Protein AF-A0A9P7DQD1-F1 (afdb_monomer_lite)

Secondary structure (DSSP, 8-state):
---TTHHHHHHHHHHHHHHHTS-SSPPPTT------HHHHHHHHIIIIIHHHHHHHHHHHHHHHHHHHHHHH-GGGHHHHHHHHHHH-S--------HHHHHHHHHHHHHHHHHHHHHHHHGGG--SS----TT-----SGGGGT-S-HHHHHHHHHHHHHHHHHHSTTSHHHHTSGGGSHHHHHHHHHHHHHHHHHHHHHHHHHHHHHHHHHHHHHHHHHHT--S-SSTTT-HHHHHHHHHHHHHHHHHHTSTT-TTTHHHHHHHHHHHHHHHHHH--

Structure (mmCIF, N/CA/C/O backbone):
data_AF-A0A9P7DQD1-F1
#
_entry.id   AF-A0A9P7DQD1-F1
#
loop_
_atom_site.group_PDB
_atom_site.id
_atom_site.type_symbol
_atom_site.label_atom_id
_atom_site.label_alt_id
_atom_site.label_comp_id
_atom_site.label_asym_id
_atom_site.label_entity_id
_atom_site.label_seq_id
_atom_site.pdbx_PDB_ins_code
_atom_site.Cartn_x
_atom_site.Cartn_y
_atom_site.Cartn_z
_atom_site.occupancy
_atom_site.B_iso_or_equiv
_atom_site.auth_seq_id
_atom_site.auth_comp_id
_atom_site.auth_asym_id
_atom_site.auth_atom_id
_atom_site.pdbx_PDB_model_num
ATOM 1 N N . MET A 1 1 ? 9.312 -12.015 -24.563 1.00 50.44 1 MET A N 1
ATOM 2 C CA . MET A 1 1 ? 7.940 -11.494 -24.730 1.00 50.44 1 MET A CA 1
ATOM 3 C C . MET A 1 1 ? 7.443 -10.924 -23.409 1.00 50.44 1 MET A C 1
ATOM 5 O O . MET A 1 1 ? 7.007 -11.675 -22.536 1.00 50.44 1 MET A O 1
ATOM 9 N N . ALA A 1 2 ? 7.496 -9.600 -23.257 1.00 60.44 2 ALA A N 1
ATOM 10 C CA . ALA A 1 2 ? 6.854 -8.903 -22.150 1.00 60.44 2 ALA A CA 1
ATOM 11 C C . ALA A 1 2 ? 5.350 -9.228 -22.135 1.00 60.44 2 ALA A C 1
ATOM 13 O O . ALA A 1 2 ? 4.643 -9.057 -23.127 1.00 60.44 2 ALA A O 1
ATOM 14 N N . SER A 1 3 ? 4.854 -9.756 -21.016 1.00 74.19 3 SER A N 1
ATOM 15 C CA . SER A 1 3 ? 3.452 -10.162 -20.907 1.00 74.19 3 SER A CA 1
ATOM 16 C C . SER A 1 3 ? 2.571 -8.937 -20.652 1.00 74.19 3 SER A C 1
ATOM 18 O O . SER A 1 3 ? 2.500 -8.468 -19.517 1.00 74.19 3 SER A O 1
ATOM 20 N N . LEU A 1 4 ? 1.847 -8.459 -21.674 1.00 81.75 4 LEU A N 1
ATOM 21 C CA . LEU A 1 4 ? 0.828 -7.394 -21.550 1.00 81.75 4 LEU A CA 1
ATOM 22 C C . LEU A 1 4 ? -0.180 -7.656 -20.421 1.00 81.75 4 LEU A C 1
ATOM 24 O O . LEU A 1 4 ? -0.709 -6.724 -19.822 1.00 81.75 4 LEU A O 1
ATOM 28 N N . LEU A 1 5 ? -0.381 -8.930 -20.079 1.00 84.69 5 LEU A N 1
ATOM 29 C CA . LEU A 1 5 ? -1.187 -9.377 -18.947 1.00 84.69 5 LEU A CA 1
ATOM 30 C C . LEU A 1 5 ? -0.786 -8.741 -17.609 1.00 84.69 5 LEU A C 1
ATOM 32 O O . LEU A 1 5 ? -1.633 -8.661 -16.731 1.00 84.69 5 LEU A O 1
ATOM 36 N N . LYS A 1 6 ? 0.449 -8.252 -17.434 1.00 84.88 6 LYS A N 1
ATOM 37 C CA . LYS A 1 6 ? 0.884 -7.563 -16.205 1.00 84.88 6 LYS A CA 1
ATOM 38 C C . LYS A 1 6 ? 0.237 -6.197 -15.993 1.00 84.88 6 LYS A C 1
ATOM 40 O O . LYS A 1 6 ? 0.046 -5.799 -14.847 1.00 84.88 6 LYS A O 1
ATOM 45 N N . VAL A 1 7 ? -0.103 -5.488 -17.070 1.00 87.94 7 VAL A N 1
ATOM 46 C CA . VAL A 1 7 ? -0.650 -4.124 -17.010 1.00 87.94 7 VAL A CA 1
ATOM 47 C C . VAL A 1 7 ? -1.904 -4.039 -16.128 1.00 87.94 7 VAL A C 1
ATOM 49 O O . VAL A 1 7 ? -1.904 -3.219 -15.209 1.00 87.94 7 VAL A O 1
ATOM 52 N N . PRO A 1 8 ? -2.947 -4.878 -16.309 1.00 91.06 8 PRO A N 1
ATOM 53 C CA . PRO A 1 8 ? -4.120 -4.827 -15.437 1.00 91.06 8 PRO A CA 1
ATOM 54 C C . PRO A 1 8 ? -3.800 -5.166 -13.974 1.00 91.06 8 PRO A C 1
ATOM 56 O O . PRO A 1 8 ? -4.381 -4.554 -13.079 1.00 91.06 8 PRO A O 1
ATOM 59 N N . PHE A 1 9 ? -2.853 -6.074 -13.705 1.00 90.31 9 PHE A N 1
ATOM 60 C CA . PHE A 1 9 ? -2.425 -6.396 -12.338 1.00 90.31 9 PHE A CA 1
ATOM 61 C C . PHE A 1 9 ? -1.781 -5.184 -11.650 1.00 90.31 9 PHE A C 1
ATOM 63 O O . PHE A 1 9 ? -2.215 -4.810 -10.560 1.00 90.31 9 PHE A O 1
ATOM 70 N N . ILE A 1 10 ? -0.824 -4.524 -12.308 1.00 89.12 10 ILE A N 1
ATOM 71 C CA . ILE A 1 10 ? -0.140 -3.328 -11.783 1.00 89.12 10 ILE A CA 1
ATOM 72 C C . ILE A 1 10 ? -1.130 -2.172 -11.596 1.00 89.12 10 ILE A C 1
ATOM 74 O O . ILE A 1 10 ? -1.125 -1.492 -10.570 1.00 89.12 10 ILE A O 1
ATOM 78 N N . LEU A 1 11 ? -2.023 -1.962 -12.566 1.00 92.31 11 LEU A N 1
ATOM 79 C CA . LEU A 1 11 ? -3.022 -0.903 -12.478 1.00 92.31 11 LEU A CA 1
ATOM 80 C C . LEU A 1 11 ? -3.996 -1.150 -11.317 1.00 92.31 11 LEU A C 1
ATOM 82 O O . LEU A 1 11 ? -4.301 -0.228 -10.561 1.00 92.31 11 LEU A O 1
ATOM 86 N N . SER A 1 12 ? -4.446 -2.396 -11.137 1.00 92.75 12 SER A N 1
ATOM 87 C CA . SER A 1 12 ? -5.336 -2.760 -10.033 1.00 92.75 12 SER A CA 1
ATOM 88 C C . SER A 1 12 ? -4.685 -2.516 -8.669 1.00 92.75 12 SER A C 1
ATOM 90 O O . SER A 1 12 ? -5.325 -1.923 -7.799 1.00 92.75 12 SER A O 1
ATOM 92 N N . SER A 1 13 ? -3.405 -2.869 -8.493 1.00 92.12 13 SER A N 1
ATOM 93 C CA . SER A 1 13 ? -2.692 -2.617 -7.238 1.00 92.12 13 SER A CA 1
ATOM 94 C C . SER A 1 13 ? -2.446 -1.126 -6.998 1.00 92.12 13 SER A C 1
ATOM 96 O O . SER A 1 13 ? -2.566 -0.672 -5.862 1.00 92.12 13 SER A O 1
ATOM 98 N N . ALA A 1 14 ? -2.182 -0.335 -8.044 1.00 91.50 14 ALA A N 1
ATOM 99 C CA . ALA A 1 14 ? -2.044 1.122 -7.938 1.00 91.50 14 ALA A CA 1
ATOM 100 C C . ALA A 1 14 ? -3.351 1.818 -7.525 1.00 91.50 14 ALA A C 1
ATOM 102 O O . ALA A 1 14 ? -3.339 2.741 -6.703 1.00 91.50 14 ALA A O 1
ATOM 103 N N . ILE A 1 15 ? -4.489 1.355 -8.049 1.00 92.06 15 ILE A N 1
ATOM 104 C CA . ILE A 1 15 ? -5.812 1.882 -7.693 1.00 92.06 15 ILE A CA 1
ATOM 105 C C . ILE A 1 15 ? -6.159 1.532 -6.244 1.00 92.06 15 ILE A C 1
ATOM 107 O O . ILE A 1 15 ? -6.485 2.432 -5.463 1.00 92.06 15 ILE A O 1
ATOM 111 N N . THR A 1 16 ? -6.055 0.259 -5.845 1.00 89.88 16 THR A N 1
ATOM 112 C CA . THR A 1 16 ? -6.386 -0.147 -4.467 1.00 89.88 16 THR A CA 1
ATOM 113 C C . THR A 1 16 ? -5.484 0.536 -3.446 1.00 89.88 16 THR A C 1
ATOM 115 O O . THR A 1 16 ? -5.956 0.942 -2.381 1.00 89.88 16 THR A O 1
ATOM 118 N N . GLN A 1 17 ? -4.213 0.737 -3.788 1.00 87.88 17 GLN A N 1
ATOM 119 C CA . GLN A 1 17 ? -3.263 1.507 -2.998 1.00 87.88 17 GLN A CA 1
ATOM 120 C C . GLN A 1 17 ? -3.706 2.956 -2.809 1.00 87.88 17 GLN A C 1
ATOM 122 O O . GLN A 1 17 ? -3.762 3.463 -1.685 1.00 87.88 17 GLN A O 1
ATOM 127 N N . HIS A 1 18 ? -4.053 3.626 -3.910 1.00 90.31 18 HIS A N 1
ATOM 128 C CA . HIS A 1 18 ? -4.514 5.007 -3.867 1.00 90.31 18 HIS A CA 1
ATOM 129 C C . HIS A 1 18 ? -5.733 5.144 -2.952 1.00 90.31 18 HIS A C 1
ATOM 131 O O . HIS A 1 18 ? -5.777 6.051 -2.120 1.00 90.31 18 HIS A O 1
ATOM 137 N N . MET A 1 19 ? -6.701 4.235 -3.078 1.00 87.56 19 MET A N 1
ATOM 138 C CA . MET A 1 19 ? -7.914 4.234 -2.260 1.00 87.56 19 MET A CA 1
ATOM 139 C C . MET A 1 19 ? -7.606 3.991 -0.776 1.00 87.56 19 MET A C 1
ATOM 141 O O . MET A 1 19 ? -8.160 4.666 0.084 1.00 87.56 19 MET A O 1
ATOM 145 N N . SER A 1 20 ? -6.690 3.073 -0.473 1.00 85.12 20 SER A N 1
ATOM 146 C CA . SER A 1 20 ? -6.374 2.634 0.895 1.00 85.12 20 SER A CA 1
ATOM 147 C C . SER A 1 20 ? -5.589 3.652 1.723 1.00 85.12 20 SER A C 1
ATOM 149 O O . SER A 1 20 ? -5.712 3.681 2.953 1.00 85.12 20 SER A O 1
ATOM 151 N N . PHE A 1 21 ? -4.790 4.488 1.058 1.00 82.50 21 PHE A N 1
ATOM 152 C CA . PHE A 1 21 ? -4.008 5.556 1.687 1.00 82.50 21 PHE A CA 1
ATOM 153 C C . PHE A 1 21 ? -4.650 6.940 1.592 1.00 82.50 21 PHE A C 1
ATOM 155 O O . PHE A 1 21 ? -4.066 7.923 2.046 1.00 82.50 21 PHE A O 1
ATOM 162 N N . THR A 1 22 ? -5.857 7.036 1.036 1.00 83.88 22 THR A N 1
ATOM 163 C CA . THR A 1 22 ? -6.623 8.284 1.045 1.00 83.88 22 THR A CA 1
ATOM 164 C C . THR A 1 22 ? -7.604 8.256 2.217 1.00 83.88 22 THR A C 1
ATOM 166 O O . THR A 1 22 ? -8.443 7.356 2.268 1.00 83.88 22 THR A O 1
ATOM 169 N N . PRO A 1 23 ? -7.513 9.195 3.179 1.00 72.38 23 PRO A N 1
ATOM 170 C CA . PRO A 1 23 ? -8.454 9.243 4.292 1.00 72.38 23 PRO A CA 1
ATOM 171 C C . PRO A 1 23 ? -9.879 9.485 3.771 1.00 72.38 23 PRO A C 1
ATOM 173 O O . PRO A 1 23 ? -10.076 10.422 2.998 1.00 72.38 23 PRO A O 1
ATOM 176 N N . PRO A 1 24 ? -10.882 8.691 4.190 1.00 72.12 24 PRO A N 1
ATOM 177 C CA . PRO A 1 24 ? -12.261 8.876 3.739 1.00 72.12 24 PRO A CA 1
ATOM 178 C C . PRO A 1 24 ? -12.935 10.101 4.369 1.00 72.12 24 PRO A C 1
ATOM 180 O O . PRO A 1 24 ? -13.873 10.638 3.791 1.00 72.12 24 PRO A O 1
ATOM 183 N N . ASN A 1 25 ? -12.468 10.550 5.538 1.00 72.19 25 ASN A N 1
ATOM 184 C CA . ASN A 1 25 ? -13.021 11.697 6.252 1.00 72.19 25 ASN A CA 1
ATOM 185 C C . ASN A 1 25 ? -11.896 12.598 6.767 1.00 72.19 25 ASN A C 1
ATOM 187 O O . ASN A 1 25 ? -10.853 12.110 7.210 1.00 72.19 25 ASN A O 1
ATOM 191 N N . VAL A 1 26 ? -12.140 13.908 6.773 1.00 66.06 26 VAL A N 1
ATOM 192 C CA . VAL A 1 26 ? -11.284 14.873 7.471 1.00 66.06 26 VAL A CA 1
ATOM 193 C C . VAL A 1 26 ? -11.425 14.703 8.996 1.00 66.06 26 VAL A C 1
ATOM 195 O O . VAL A 1 26 ? -12.521 14.383 9.474 1.00 66.06 26 VAL A O 1
ATOM 198 N N . PRO A 1 27 ? -10.348 14.881 9.782 1.00 61.38 27 PRO A N 1
ATOM 199 C CA . PRO A 1 27 ? -10.449 14.864 11.238 1.00 61.38 27 PRO A CA 1
ATOM 200 C C . PRO A 1 27 ? -11.358 16.010 11.710 1.00 61.38 27 PRO A C 1
ATOM 202 O O . PRO A 1 27 ? -11.213 17.144 11.259 1.00 61.38 27 PRO A O 1
ATOM 205 N N . SER A 1 28 ? -12.318 15.727 12.596 1.00 53.16 28 SER A N 1
ATOM 206 C CA . SER A 1 28 ? -13.181 16.761 13.182 1.00 53.16 28 SER A CA 1
ATOM 207 C C . SER A 1 28 ? -12.472 17.429 14.357 1.00 53.16 28 SER A C 1
ATOM 209 O O . SER A 1 28 ? -11.971 16.725 15.230 1.00 53.16 28 SER A O 1
ATOM 211 N N . SER A 1 29 ? -12.499 18.759 14.439 1.00 49.00 29 SER A N 1
ATOM 212 C CA . SER A 1 29 ? -11.774 19.538 15.458 1.00 49.00 29 SER A CA 1
ATOM 213 C C . SER A 1 29 ? -12.342 19.459 16.887 1.00 49.00 29 SER A C 1
ATOM 215 O O . SER A 1 29 ? -11.910 20.222 17.742 1.00 49.00 29 SER A O 1
ATOM 217 N N . ALA A 1 30 ? -13.356 18.628 17.149 1.00 45.28 30 ALA A N 1
ATOM 218 C CA . ALA A 1 30 ? -14.244 18.826 18.297 1.00 45.28 30 ALA A CA 1
ATOM 219 C C . ALA A 1 30 ? -13.848 18.111 19.604 1.00 45.28 30 ALA A C 1
ATOM 221 O O . ALA A 1 30 ? -14.425 18.436 20.631 1.00 45.28 30 ALA A O 1
ATOM 222 N N . GLU A 1 31 ? -12.894 17.177 19.611 1.00 49.12 31 GLU A N 1
ATOM 223 C CA . GLU A 1 31 ? -12.391 16.539 20.848 1.00 49.12 31 GLU A CA 1
ATOM 224 C C . GLU A 1 31 ? -11.182 15.657 20.488 1.00 49.12 31 GLU A C 1
ATOM 226 O O . GLU A 1 31 ? -11.269 14.437 20.367 1.00 49.12 31 GLU A O 1
ATOM 231 N N . THR A 1 32 ? -10.037 16.277 20.197 1.00 52.56 32 THR A N 1
ATOM 232 C CA . THR A 1 32 ? -8.769 15.541 20.102 1.00 52.56 32 THR A CA 1
ATOM 233 C C . THR A 1 32 ? -8.259 15.293 21.513 1.00 52.56 32 THR A C 1
ATOM 235 O O . THR A 1 32 ? -7.914 16.243 22.216 1.00 52.56 32 THR A O 1
ATOM 238 N N . ILE A 1 33 ? -8.206 14.022 21.917 1.00 56.81 33 ILE A N 1
ATOM 239 C CA . ILE A 1 33 ? -7.448 13.573 23.092 1.00 56.81 33 ILE A CA 1
ATOM 240 C C . ILE A 1 33 ? -6.026 14.163 22.972 1.00 56.81 33 ILE A C 1
ATOM 242 O O . ILE A 1 33 ? -5.508 14.216 21.849 1.00 56.81 33 ILE A O 1
ATOM 246 N N . PRO A 1 34 ? -5.398 14.658 24.060 1.00 55.38 34 PRO A N 1
ATOM 247 C CA . PRO A 1 34 ? -4.038 15.186 24.003 1.00 55.38 34 PRO A CA 1
ATOM 248 C C . PRO A 1 34 ? -3.118 14.190 23.296 1.00 55.38 34 PRO A C 1
ATOM 250 O O . PRO A 1 34 ? -2.942 13.063 23.755 1.00 55.38 34 PRO A O 1
ATOM 253 N N . GLN A 1 35 ? -2.576 14.583 22.141 1.00 59.88 35 GLN A N 1
ATOM 254 C CA . GLN A 1 35 ? -1.810 13.663 21.308 1.00 59.88 35 GLN A CA 1
ATOM 255 C C . GLN A 1 35 ? -0.488 13.336 22.000 1.00 59.88 35 GLN A C 1
ATOM 257 O O . GLN A 1 35 ? 0.415 14.179 22.048 1.00 59.88 35 GLN A O 1
ATOM 262 N N . ARG A 1 36 ? -0.368 12.099 22.497 1.00 65.44 36 ARG A N 1
ATOM 263 C CA . ARG A 1 36 ? 0.909 11.521 22.936 1.00 65.44 36 ARG A CA 1
ATOM 264 C C . ARG A 1 36 ? 1.935 11.606 21.802 1.00 65.44 36 ARG A C 1
ATOM 266 O O . ARG A 1 36 ? 1.573 11.624 20.623 1.00 65.44 36 ARG A O 1
ATOM 273 N N . PHE A 1 37 ? 3.224 11.618 22.143 1.00 65.75 37 PHE A N 1
ATOM 274 C CA . PHE A 1 37 ? 4.315 11.707 21.163 1.00 65.75 37 PHE A CA 1
ATOM 275 C C . PHE A 1 37 ? 4.175 10.677 20.024 1.00 65.75 37 PHE A C 1
ATOM 277 O O . PHE A 1 37 ? 4.310 11.024 18.850 1.00 65.75 37 PHE A O 1
ATOM 284 N N . ASN A 1 38 ? 3.795 9.438 20.349 1.00 66.44 38 ASN A N 1
ATOM 285 C CA . ASN A 1 38 ? 3.573 8.368 19.372 1.00 66.44 38 ASN A CA 1
ATOM 286 C C . ASN A 1 38 ? 2.461 8.689 18.365 1.00 66.44 38 ASN A C 1
ATOM 288 O O . ASN A 1 38 ? 2.610 8.396 17.177 1.00 66.44 38 ASN A O 1
ATOM 292 N N . GLU A 1 39 ? 1.376 9.328 18.806 1.00 71.31 39 GLU A N 1
ATOM 293 C CA . GLU A 1 39 ? 0.282 9.754 17.933 1.00 71.31 39 GLU A CA 1
ATOM 294 C C . GLU A 1 39 ? 0.690 10.938 17.049 1.00 71.31 39 GLU A C 1
ATOM 296 O O . GLU A 1 39 ? 0.288 11.010 15.884 1.00 71.31 39 GLU A O 1
ATOM 301 N N . GLN A 1 40 ? 1.561 11.822 17.544 1.00 71.38 40 GLN A N 1
ATOM 302 C CA . GLN A 1 40 ? 2.141 12.891 16.729 1.00 71.38 40 GLN A CA 1
ATOM 303 C C . GLN A 1 40 ? 3.056 12.329 15.637 1.00 71.38 40 GLN A C 1
ATOM 305 O O . GLN A 1 40 ? 2.960 12.744 14.479 1.00 71.38 40 GLN A O 1
ATOM 310 N N . VAL A 1 41 ? 3.919 11.365 15.974 1.00 72.56 41 VAL A N 1
ATOM 311 C CA . VAL A 1 41 ? 4.786 10.674 15.005 1.00 72.56 41 VAL A CA 1
ATOM 312 C C . VAL A 1 41 ? 3.942 9.936 13.964 1.00 72.56 41 VAL A C 1
ATOM 314 O O . VAL A 1 41 ? 4.166 10.114 12.766 1.00 72.56 41 VAL A O 1
ATOM 317 N N . PHE A 1 42 ? 2.928 9.185 14.398 1.00 75.62 42 PHE A N 1
ATOM 318 C CA . PHE A 1 42 ? 2.002 8.471 13.516 1.00 75.62 42 PHE A CA 1
ATOM 319 C C . PHE A 1 42 ? 1.257 9.417 12.572 1.00 75.62 42 PHE A C 1
ATOM 321 O O . PHE A 1 42 ? 1.228 9.211 11.358 1.00 75.62 42 PHE A O 1
ATOM 328 N N . THR A 1 43 ? 0.704 10.502 13.113 1.00 74.44 43 THR A N 1
ATOM 329 C CA . THR A 1 43 ? -0.041 11.495 12.334 1.00 74.44 43 THR A CA 1
ATOM 330 C C . THR A 1 43 ? 0.862 12.182 11.316 1.00 74.44 43 THR A C 1
ATOM 332 O O . THR A 1 43 ? 0.473 12.325 10.157 1.00 74.44 43 THR A O 1
ATOM 335 N N . ARG A 1 44 ? 2.089 12.560 11.698 1.00 77.50 44 ARG A N 1
ATOM 336 C CA . ARG A 1 44 ? 3.081 13.116 10.762 1.00 77.50 44 ARG A CA 1
ATOM 337 C C . ARG A 1 44 ? 3.442 12.108 9.675 1.00 77.50 44 ARG A C 1
ATOM 339 O O . ARG A 1 44 ? 3.480 12.479 8.502 1.00 77.50 44 ARG A O 1
ATOM 346 N N . PHE A 1 45 ? 3.649 10.843 10.037 1.00 77.44 45 PHE A N 1
ATOM 347 C CA . PHE A 1 45 ? 3.923 9.786 9.068 1.00 77.44 45 PHE A CA 1
ATOM 348 C C . PHE A 1 45 ? 2.773 9.622 8.072 1.00 77.44 45 PHE A C 1
A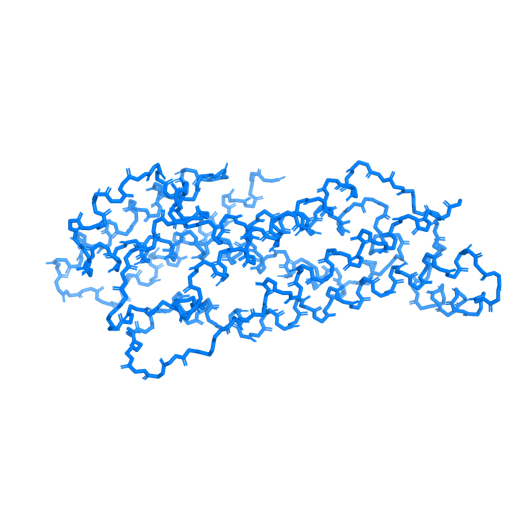TOM 350 O O . PHE A 1 45 ? 3.010 9.520 6.875 1.00 77.44 45 PHE A O 1
ATOM 357 N N . ILE A 1 46 ? 1.522 9.649 8.526 1.00 77.69 46 ILE A N 1
ATOM 358 C CA . ILE A 1 46 ? 0.363 9.580 7.631 1.00 77.69 46 ILE A CA 1
ATOM 359 C C . ILE A 1 46 ? 0.299 10.809 6.727 1.00 77.69 46 ILE A C 1
ATOM 361 O O . ILE A 1 46 ? 0.192 10.665 5.512 1.00 77.69 46 ILE A O 1
ATOM 365 N N . MET A 1 47 ? 0.368 12.013 7.302 1.00 76.31 47 MET A N 1
ATOM 366 C CA . MET A 1 47 ? 0.156 13.250 6.548 1.00 76.31 47 MET A CA 1
ATOM 367 C C . MET A 1 47 ? 1.226 13.484 5.486 1.00 76.31 47 MET A C 1
ATOM 369 O O . MET A 1 47 ? 0.892 13.909 4.384 1.00 76.31 47 MET A O 1
ATOM 373 N N . TYR A 1 48 ? 2.490 13.195 5.791 1.00 80.88 48 TYR A N 1
ATOM 374 C CA . TYR A 1 48 ? 3.589 13.407 4.847 1.00 80.88 48 TYR A CA 1
ATOM 375 C C . TYR A 1 48 ? 3.957 12.132 4.090 1.00 80.88 48 TYR A C 1
ATOM 377 O O . TYR A 1 48 ? 4.172 12.165 2.880 1.00 80.88 48 TYR A O 1
ATOM 385 N N . GLY A 1 49 ? 3.988 10.991 4.774 1.00 79.31 49 GLY A N 1
ATOM 386 C CA . GLY A 1 49 ? 4.402 9.716 4.198 1.00 79.31 49 GLY A CA 1
ATOM 387 C C . GLY A 1 49 ? 3.396 9.155 3.199 1.00 79.31 49 GLY A C 1
ATOM 388 O O . GLY A 1 49 ? 3.809 8.749 2.118 1.00 79.31 49 GLY A O 1
ATOM 389 N N . PHE A 1 50 ? 2.086 9.159 3.483 1.00 84.94 50 PHE A N 1
ATOM 390 C CA . PHE A 1 50 ? 1.108 8.551 2.562 1.00 84.94 50 PHE A CA 1
ATOM 391 C C . PHE A 1 50 ? 1.053 9.240 1.189 1.00 84.94 50 PHE A C 1
ATOM 393 O O . PHE A 1 50 ? 1.070 8.522 0.185 1.00 84.94 50 PHE A O 1
ATOM 400 N N . PRO A 1 51 ? 1.042 10.586 1.076 1.00 85.38 51 PRO A N 1
ATOM 401 C CA . PRO A 1 51 ? 1.137 11.246 -0.224 1.00 85.38 51 PRO A CA 1
ATOM 402 C C . PRO A 1 51 ? 2.422 10.894 -0.977 1.00 85.38 51 PRO A C 1
ATOM 404 O O . PRO A 1 51 ? 2.359 10.601 -2.170 1.00 85.38 51 PRO A O 1
ATOM 407 N N . ILE A 1 52 ? 3.569 10.857 -0.288 1.00 84.38 52 ILE A N 1
ATOM 408 C CA . ILE A 1 52 ? 4.850 10.465 -0.893 1.00 84.38 52 ILE A CA 1
ATOM 409 C C . ILE A 1 52 ? 4.771 9.025 -1.412 1.00 84.38 52 ILE A C 1
ATOM 411 O O . ILE A 1 52 ? 5.090 8.789 -2.577 1.00 84.38 52 ILE A O 1
ATOM 415 N N . MET A 1 53 ? 4.272 8.081 -0.605 1.00 80.94 53 MET A N 1
ATOM 416 C CA . MET A 1 53 ? 4.133 6.677 -1.013 1.00 80.94 53 MET A CA 1
ATOM 417 C C . MET A 1 53 ? 3.235 6.530 -2.231 1.00 80.94 53 MET A C 1
ATOM 419 O O . MET A 1 53 ? 3.580 5.799 -3.154 1.00 80.94 53 MET A O 1
ATOM 423 N N . LYS A 1 54 ? 2.104 7.244 -2.267 1.00 88.06 54 LYS A N 1
ATOM 424 C CA . LYS A 1 54 ? 1.202 7.241 -3.423 1.00 88.06 54 LYS A CA 1
ATOM 425 C C . LYS A 1 54 ? 1.915 7.736 -4.678 1.00 88.06 54 LYS A C 1
ATOM 427 O O . LYS A 1 54 ? 1.831 7.077 -5.711 1.00 88.06 54 LYS A O 1
ATOM 432 N N . THR A 1 55 ? 2.605 8.869 -4.587 1.00 86.19 55 THR A N 1
ATOM 433 C CA . THR A 1 55 ? 3.305 9.475 -5.725 1.00 86.19 55 THR A CA 1
ATOM 434 C C . THR A 1 55 ? 4.405 8.557 -6.246 1.00 86.19 55 THR A C 1
ATOM 436 O O . THR A 1 55 ? 4.425 8.251 -7.436 1.00 86.19 55 THR A O 1
ATOM 439 N N . VAL A 1 56 ? 5.267 8.045 -5.363 1.00 83.75 56 VAL A N 1
ATOM 440 C CA . VAL A 1 56 ? 6.341 7.112 -5.738 1.00 83.75 56 VAL A CA 1
ATOM 441 C C . VAL A 1 56 ? 5.766 5.837 -6.355 1.00 83.75 56 VAL A C 1
ATOM 443 O O . VAL A 1 56 ? 6.227 5.410 -7.411 1.00 83.75 56 VAL A O 1
ATOM 446 N N . TYR A 1 57 ? 4.721 5.259 -5.754 1.00 87.25 57 TYR A N 1
ATOM 447 C CA . TYR A 1 57 ? 4.087 4.042 -6.263 1.00 87.25 57 TYR A CA 1
ATOM 448 C C . TYR A 1 57 ? 3.506 4.242 -7.667 1.00 87.25 57 TYR A C 1
ATOM 450 O O . TYR A 1 57 ? 3.682 3.387 -8.536 1.00 87.25 57 TYR A O 1
ATOM 458 N N . TRP A 1 58 ? 2.847 5.378 -7.916 1.00 89.81 58 TRP A N 1
ATOM 459 C CA . TRP A 1 58 ? 2.330 5.717 -9.243 1.00 89.81 58 TRP A CA 1
ATOM 460 C C . TRP A 1 58 ? 3.446 5.927 -10.264 1.00 89.81 58 TRP A C 1
ATOM 462 O O . TRP A 1 58 ? 3.330 5.41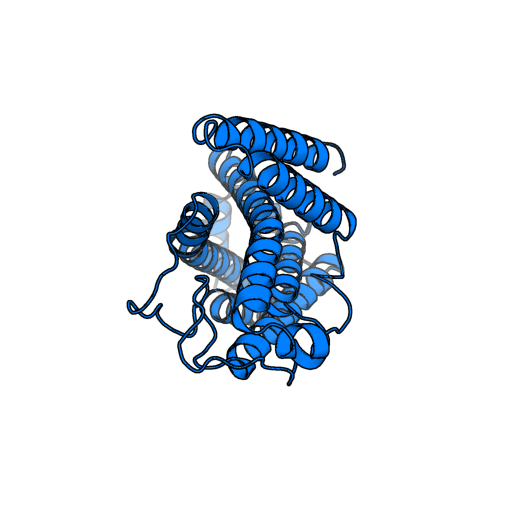3 -11.372 1.00 89.81 58 TRP A O 1
ATOM 472 N N . ILE A 1 59 ? 4.534 6.610 -9.896 1.00 87.50 59 ILE A N 1
ATOM 473 C CA . ILE A 1 59 ? 5.693 6.794 -10.783 1.00 87.50 59 ILE A CA 1
ATOM 474 C C . ILE A 1 59 ? 6.277 5.436 -11.188 1.00 87.50 59 ILE A C 1
ATOM 476 O O . ILE A 1 59 ? 6.449 5.186 -12.380 1.00 87.50 59 ILE A O 1
ATOM 480 N N . VAL A 1 60 ? 6.518 4.538 -10.226 1.00 84.69 60 VAL A N 1
ATOM 481 C CA . VAL A 1 60 ? 7.050 3.192 -10.504 1.00 84.69 60 VAL A CA 1
ATOM 482 C C . VAL A 1 60 ? 6.074 2.379 -11.360 1.00 84.69 60 VAL A C 1
ATOM 484 O O . VAL A 1 60 ? 6.488 1.764 -12.339 1.00 84.69 60 VAL A O 1
ATOM 487 N N . SER A 1 61 ? 4.776 2.420 -11.045 1.00 86.75 61 SER A N 1
ATOM 488 C CA . SER A 1 61 ? 3.742 1.690 -11.793 1.00 86.75 61 SER A CA 1
ATOM 489 C C . SER A 1 61 ? 3.630 2.170 -13.242 1.00 86.75 61 SER A C 1
ATOM 491 O O . SER A 1 61 ? 3.555 1.357 -14.162 1.00 86.75 61 SER A O 1
ATOM 493 N N . VAL A 1 62 ? 3.648 3.487 -13.468 1.00 87.75 62 VAL A N 1
ATOM 494 C CA . VAL A 1 62 ? 3.607 4.074 -14.815 1.00 87.75 62 VAL A CA 1
ATOM 495 C C . VAL A 1 62 ? 4.879 3.738 -15.583 1.00 87.75 62 VAL A C 1
ATOM 497 O O . VAL A 1 62 ? 4.782 3.326 -16.735 1.00 87.75 62 VAL A O 1
ATOM 500 N N . ALA A 1 63 ? 6.053 3.851 -14.958 1.00 83.00 63 ALA A N 1
ATOM 501 C CA . ALA A 1 63 ? 7.319 3.499 -15.595 1.00 83.00 63 ALA A CA 1
ATOM 502 C C . ALA A 1 63 ? 7.346 2.025 -16.038 1.00 83.00 63 ALA A C 1
ATOM 504 O O . ALA A 1 63 ? 7.750 1.724 -17.164 1.00 83.00 63 ALA A O 1
ATOM 505 N N . GLU A 1 64 ? 6.845 1.114 -15.200 1.00 83.56 64 GLU A N 1
ATOM 506 C CA . GLU A 1 64 ? 6.740 -0.309 -15.530 1.00 83.56 64 GLU A CA 1
ATOM 507 C C . GLU A 1 64 ? 5.740 -0.565 -16.671 1.00 83.56 64 GLU A C 1
ATOM 509 O O . GLU A 1 64 ? 6.065 -1.284 -17.617 1.00 83.56 64 GLU A O 1
ATOM 514 N N . ILE A 1 65 ? 4.562 0.072 -16.654 1.00 85.50 65 ILE A N 1
ATOM 515 C CA . ILE A 1 65 ? 3.563 -0.050 -17.731 1.00 85.50 65 ILE A CA 1
ATOM 516 C C . ILE A 1 65 ? 4.107 0.494 -19.059 1.00 85.50 65 ILE A C 1
ATOM 518 O O . ILE A 1 65 ? 4.005 -0.185 -20.079 1.00 85.50 65 ILE A O 1
ATOM 522 N N . VAL A 1 66 ? 4.716 1.685 -19.058 1.00 83.06 66 VAL A N 1
ATOM 523 C CA . VAL A 1 66 ? 5.330 2.296 -20.253 1.00 83.06 66 VAL A CA 1
ATOM 524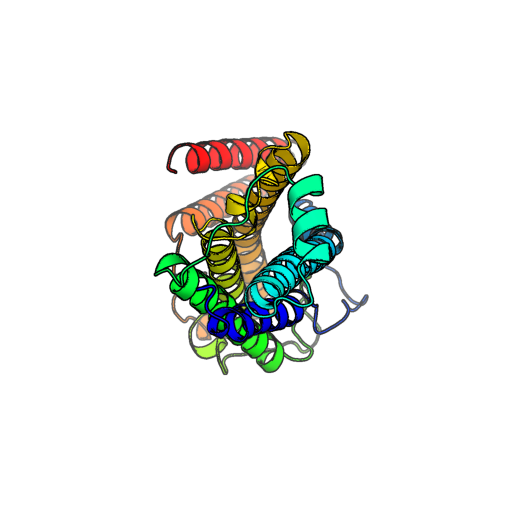 C C . VAL A 1 66 ? 6.420 1.390 -20.817 1.00 83.06 66 VAL A C 1
ATOM 526 O O . VAL A 1 66 ? 6.500 1.185 -22.029 1.00 83.06 66 VAL A O 1
ATOM 529 N N . THR A 1 67 ? 7.215 0.783 -19.939 1.00 78.44 67 THR A N 1
ATOM 530 C CA . THR A 1 67 ? 8.240 -0.178 -20.335 1.00 78.44 67 THR A CA 1
ATOM 531 C C . THR A 1 67 ? 7.612 -1.405 -21.006 1.00 78.44 67 THR A C 1
ATOM 533 O O . THR A 1 67 ? 7.987 -1.737 -22.128 1.00 78.44 67 THR A O 1
ATOM 536 N N . ILE A 1 68 ? 6.600 -2.029 -20.394 1.00 80.06 68 ILE A N 1
ATOM 537 C CA . ILE A 1 68 ? 5.900 -3.195 -20.965 1.00 80.06 68 ILE A CA 1
ATOM 538 C C . ILE A 1 68 ? 5.284 -2.862 -22.332 1.00 80.06 68 ILE A C 1
ATOM 540 O O . ILE A 1 68 ? 5.457 -3.623 -23.282 1.00 80.06 68 ILE A O 1
ATOM 544 N N . VAL A 1 69 ? 4.600 -1.719 -22.449 1.00 80.62 69 VAL A N 1
ATOM 545 C CA . VAL A 1 69 ? 3.946 -1.292 -23.696 1.00 80.62 69 VAL A CA 1
ATOM 546 C C . VAL A 1 69 ? 4.975 -1.011 -24.791 1.00 80.62 69 VAL A C 1
ATOM 548 O O . VAL A 1 69 ? 4.792 -1.465 -25.923 1.00 80.62 69 VAL A O 1
ATOM 551 N N . SER A 1 70 ? 6.086 -0.343 -24.466 1.00 76.44 70 SER A N 1
ATOM 552 C CA . SER A 1 70 ? 7.131 -0.051 -25.455 1.00 76.44 70 SER A CA 1
ATOM 553 C C . SER A 1 70 ? 7.772 -1.319 -26.028 1.00 76.44 70 SER A C 1
ATOM 555 O O . SER A 1 70 ? 8.058 -1.359 -27.217 1.00 76.44 70 SER A O 1
ATOM 557 N N . HIS A 1 71 ? 7.925 -2.391 -25.240 1.00 72.88 71 HIS A N 1
ATOM 558 C CA . HIS A 1 71 ? 8.429 -3.684 -25.738 1.00 72.88 71 HIS A CA 1
ATOM 559 C C . HIS A 1 71 ? 7.463 -4.426 -26.665 1.00 72.88 71 HIS A C 1
ATOM 561 O O . HIS A 1 71 ? 7.877 -5.353 -27.354 1.00 72.88 71 HIS A O 1
ATOM 567 N N . THR A 1 72 ? 6.185 -4.052 -26.674 1.00 73.44 72 THR A N 1
ATOM 568 C CA . THR A 1 72 ? 5.180 -4.670 -27.553 1.00 73.44 72 THR A CA 1
ATOM 569 C C . THR A 1 72 ? 4.906 -3.888 -28.826 1.00 73.44 72 THR A C 1
ATOM 571 O O . THR A 1 72 ? 4.314 -4.437 -29.750 1.00 73.44 72 THR A O 1
ATOM 574 N N . THR A 1 73 ? 5.322 -2.621 -28.878 1.00 74.06 73 THR A N 1
ATOM 575 C CA . THR A 1 73 ? 5.054 -1.740 -30.014 1.00 74.06 73 THR A CA 1
ATOM 576 C C . THR A 1 73 ? 6.359 -1.112 -30.493 1.00 74.06 73 THR A C 1
ATOM 578 O O . THR A 1 73 ? 6.879 -0.198 -29.855 1.00 74.06 73 THR A O 1
ATOM 581 N N . ASP A 1 74 ? 6.863 -1.552 -31.647 1.00 67.62 74 ASP A N 1
ATOM 582 C CA . ASP A 1 74 ? 8.136 -1.081 -32.224 1.00 67.62 74 ASP A CA 1
ATOM 583 C C . ASP A 1 74 ? 8.180 0.445 -32.471 1.00 67.62 74 ASP A C 1
ATOM 585 O O . ASP A 1 74 ? 9.251 1.057 -32.520 1.00 67.62 74 ASP A O 1
ATOM 589 N N . SER A 1 75 ? 7.012 1.094 -32.565 1.00 65.38 75 SER A N 1
ATOM 590 C CA . SER A 1 75 ? 6.875 2.545 -32.747 1.00 65.38 75 SER A CA 1
ATOM 591 C C . SER A 1 75 ? 7.320 3.387 -31.541 1.00 65.38 75 SER A C 1
ATOM 593 O O . SER A 1 75 ? 7.490 4.596 -31.686 1.00 65.38 75 SER A O 1
ATOM 595 N N . LEU A 1 76 ? 7.542 2.780 -30.366 1.00 69.06 76 LEU A N 1
ATOM 596 C CA . LEU A 1 76 ? 7.978 3.463 -29.134 1.00 69.06 76 LEU A CA 1
ATOM 597 C C . LEU A 1 76 ? 9.453 3.202 -28.773 1.00 69.06 76 LEU A C 1
ATOM 599 O O . LEU A 1 76 ? 9.878 3.479 -27.650 1.00 69.06 76 LEU A O 1
ATOM 603 N N . SER A 1 77 ? 10.255 2.719 -29.722 1.00 67.94 77 SER A N 1
ATOM 604 C CA . SER A 1 77 ? 11.694 2.445 -29.557 1.00 67.94 77 SER A CA 1
ATOM 605 C C . SER A 1 77 ? 12.515 3.647 -29.054 1.00 67.94 77 SER A C 1
ATOM 607 O O . SER A 1 77 ? 13.488 3.472 -28.321 1.00 67.94 77 SER A O 1
ATOM 609 N N . PHE A 1 78 ? 12.092 4.883 -29.339 1.00 72.56 78 PHE A N 1
ATOM 610 C CA . PHE A 1 78 ? 12.713 6.094 -28.784 1.00 72.56 78 PHE A CA 1
ATOM 611 C C . PHE A 1 78 ? 12.585 6.200 -27.251 1.00 72.56 78 PHE A C 1
ATOM 613 O O . PHE A 1 78 ? 13.525 6.628 -26.581 1.00 72.56 78 PHE A O 1
ATOM 620 N N . ILE A 1 79 ? 11.457 5.766 -26.671 1.00 69.75 79 ILE A N 1
ATOM 621 C CA . ILE A 1 79 ? 11.257 5.751 -25.209 1.00 69.75 79 ILE A CA 1
ATOM 622 C C . ILE A 1 79 ? 12.197 4.735 -24.562 1.00 69.75 79 ILE A C 1
ATOM 624 O O . ILE A 1 79 ? 12.768 5.011 -23.508 1.00 69.75 79 ILE A O 1
ATOM 628 N N . GLN A 1 80 ? 12.405 3.589 -25.212 1.00 67.00 80 GLN A N 1
ATOM 629 C CA . GLN A 1 80 ? 13.372 2.594 -24.755 1.00 67.00 80 GLN A CA 1
ATOM 630 C C . GLN A 1 80 ? 14.796 3.143 -24.797 1.00 67.00 80 GLN A C 1
ATOM 632 O O . GLN A 1 80 ? 15.528 2.953 -23.834 1.00 67.00 80 GLN A O 1
ATOM 637 N N . ALA A 1 81 ? 15.167 3.876 -25.850 1.00 69.38 81 ALA A N 1
ATOM 638 C CA . ALA A 1 81 ? 16.484 4.500 -25.951 1.00 69.38 81 ALA A CA 1
ATOM 639 C C . ALA A 1 81 ? 16.723 5.542 -24.841 1.00 69.38 81 ALA A C 1
ATOM 641 O O . ALA A 1 81 ? 17.780 5.534 -24.213 1.00 69.38 81 ALA A O 1
ATOM 642 N N . ILE A 1 82 ? 15.731 6.392 -24.539 1.00 72.38 82 ILE A N 1
ATOM 643 C CA . ILE A 1 82 ? 15.815 7.336 -23.410 1.00 72.38 82 ILE A CA 1
ATOM 644 C C . ILE A 1 82 ? 15.922 6.586 -22.082 1.00 72.38 82 ILE A C 1
ATOM 646 O O . ILE A 1 82 ? 16.775 6.917 -21.262 1.00 72.38 82 ILE A O 1
ATOM 650 N N . ALA A 1 83 ? 15.072 5.582 -21.856 1.00 67.94 83 ALA A N 1
ATOM 651 C CA . ALA A 1 83 ? 15.076 4.814 -20.615 1.00 67.94 83 ALA A CA 1
ATOM 652 C C . ALA A 1 83 ? 16.409 4.071 -20.413 1.00 67.94 83 ALA A C 1
ATOM 654 O O . ALA A 1 83 ? 16.974 4.101 -19.324 1.00 67.94 83 ALA A O 1
ATOM 655 N N . GLN A 1 84 ? 16.961 3.475 -21.470 1.00 70.19 84 GLN A N 1
ATOM 656 C CA . GLN A 1 84 ? 18.273 2.826 -21.445 1.00 70.19 84 GLN A CA 1
ATOM 657 C C . GLN A 1 84 ? 19.403 3.828 -21.192 1.00 70.19 84 GLN A C 1
ATOM 659 O O . GLN A 1 84 ? 20.318 3.526 -20.434 1.00 70.19 84 GLN A O 1
ATOM 664 N N . HIS A 1 85 ? 19.336 5.032 -21.766 1.00 69.19 85 HIS A N 1
ATOM 665 C CA . HIS A 1 85 ? 20.339 6.071 -21.523 1.00 69.19 85 HIS A CA 1
ATOM 666 C C . HIS A 1 85 ? 20.258 6.647 -20.101 1.00 69.19 85 HIS A C 1
ATOM 668 O O . HIS A 1 85 ? 21.281 6.959 -19.499 1.00 69.19 85 HIS A O 1
ATOM 674 N N . ALA A 1 86 ? 19.048 6.758 -19.547 1.00 67.19 86 ALA A N 1
ATOM 675 C CA . ALA A 1 86 ? 18.822 7.279 -18.204 1.00 67.19 86 ALA A CA 1
ATOM 676 C C . ALA A 1 86 ? 19.210 6.285 -17.098 1.00 67.19 86 ALA A C 1
ATOM 678 O O . ALA A 1 86 ? 19.641 6.715 -16.029 1.00 67.19 86 ALA A O 1
ATOM 679 N N . VAL A 1 87 ? 19.040 4.976 -17.327 1.00 67.19 87 VAL A N 1
ATOM 680 C CA . VAL A 1 87 ? 19.214 3.956 -16.276 1.00 67.19 87 VAL A CA 1
ATOM 681 C C . VAL A 1 87 ? 20.360 2.962 -16.546 1.00 67.19 87 VAL A C 1
ATOM 683 O O . VAL A 1 87 ? 20.780 2.221 -15.662 1.00 67.19 87 VAL A O 1
ATOM 686 N N . GLY A 1 88 ? 20.954 2.982 -17.739 1.00 55.19 88 GLY A N 1
ATOM 687 C CA . GLY A 1 88 ? 22.234 2.327 -18.032 1.00 55.19 88 GLY A CA 1
ATOM 688 C C . GLY A 1 88 ? 22.195 0.807 -18.230 1.00 55.19 88 GLY A C 1
ATOM 689 O O . GLY A 1 88 ? 23.211 0.241 -18.624 1.00 55.19 88 GLY A O 1
ATOM 690 N N . HIS A 1 89 ? 21.053 0.143 -18.019 1.00 59.69 89 HIS A N 1
ATOM 691 C CA . HIS A 1 89 ? 20.895 -1.299 -18.233 1.00 59.69 89 HIS A CA 1
ATOM 692 C C . HIS A 1 89 ? 19.821 -1.620 -19.277 1.00 59.69 89 HIS A C 1
ATOM 694 O O . HIS A 1 89 ? 18.791 -0.950 -19.388 1.00 59.69 89 HIS A O 1
ATOM 700 N N . GLY A 1 90 ? 20.066 -2.678 -20.058 1.00 56.94 90 GLY A N 1
ATOM 701 C CA . GLY A 1 90 ? 19.086 -3.220 -20.990 1.00 56.94 90 GLY A CA 1
ATOM 702 C C . GLY A 1 90 ? 17.882 -3.757 -20.224 1.00 56.94 90 GLY A C 1
ATOM 703 O O . GLY A 1 90 ? 18.011 -4.660 -19.402 1.00 56.94 90 GLY A O 1
ATOM 704 N N . ILE A 1 91 ? 16.702 -3.201 -20.484 1.00 60.03 91 ILE A N 1
ATOM 705 C CA . ILE A 1 91 ? 15.465 -3.696 -19.887 1.00 60.03 91 ILE A CA 1
ATOM 706 C C . ILE A 1 91 ? 15.171 -5.068 -20.501 1.00 60.03 91 ILE A C 1
ATOM 708 O O . ILE A 1 91 ? 14.773 -5.181 -21.661 1.00 60.03 91 ILE A O 1
ATOM 712 N N . HIS A 1 92 ? 15.414 -6.119 -19.724 1.00 61.94 92 HIS A N 1
ATOM 713 C CA . HIS A 1 92 ? 15.104 -7.487 -20.115 1.00 61.94 92 HIS A CA 1
ATOM 714 C C . HIS A 1 92 ? 13.605 -7.775 -19.982 1.00 61.94 92 HIS A C 1
ATOM 716 O O . HIS A 1 92 ? 12.903 -7.161 -19.176 1.00 61.94 92 HIS A O 1
ATOM 722 N N . ASP A 1 93 ? 13.125 -8.752 -20.757 1.00 64.75 93 ASP A N 1
ATOM 723 C CA . ASP A 1 93 ? 11.778 -9.301 -20.620 1.00 64.75 93 ASP A CA 1
ATOM 724 C C . ASP A 1 93 ? 11.474 -9.604 -19.146 1.00 64.75 93 ASP A C 1
ATOM 726 O O . ASP A 1 93 ? 12.192 -10.362 -18.495 1.00 64.75 93 ASP A O 1
ATOM 730 N N . THR A 1 94 ? 10.386 -9.042 -18.617 1.00 69.75 94 THR A N 1
ATOM 731 C CA . THR A 1 94 ? 9.948 -9.311 -17.247 1.00 69.75 94 THR A CA 1
ATOM 732 C C . THR A 1 94 ? 8.844 -10.378 -17.275 1.00 69.75 94 THR A C 1
ATOM 734 O O . THR A 1 94 ? 7.673 -10.054 -17.504 1.00 69.75 94 THR A O 1
ATOM 737 N N . PRO A 1 95 ? 9.139 -11.671 -17.038 1.00 78.75 95 PRO A N 1
ATOM 738 C CA . PRO A 1 95 ? 8.102 -12.697 -17.011 1.00 78.75 95 PRO A CA 1
ATOM 739 C C . PRO A 1 95 ? 7.192 -12.529 -15.789 1.00 78.75 95 PRO A C 1
ATOM 741 O O . PRO A 1 95 ? 7.551 -11.889 -14.793 1.00 78.75 95 PRO A O 1
ATOM 744 N N . ILE A 1 96 ? 5.983 -13.085 -15.867 1.00 82.50 96 ILE A N 1
ATOM 745 C CA . ILE A 1 96 ? 5.096 -13.200 -14.706 1.00 82.50 96 ILE A CA 1
ATOM 746 C C . ILE A 1 96 ? 5.672 -14.284 -13.796 1.00 82.50 96 ILE A C 1
ATOM 748 O O . ILE A 1 96 ? 5.749 -15.448 -14.175 1.00 82.50 96 ILE A O 1
ATOM 752 N N . THR A 1 97 ? 6.097 -13.888 -12.601 1.00 85.75 97 THR A N 1
ATOM 753 C CA . THR A 1 97 ? 6.646 -14.792 -11.588 1.00 85.75 97 THR A CA 1
ATOM 754 C C . THR A 1 97 ? 5.629 -15.059 -10.490 1.00 85.75 97 THR A C 1
ATOM 756 O O . THR A 1 97 ? 4.705 -14.274 -10.271 1.00 85.75 97 THR A O 1
ATOM 759 N N . PHE A 1 98 ? 5.827 -16.148 -9.747 1.00 87.88 98 PHE A N 1
ATOM 760 C CA . PHE A 1 98 ? 5.020 -16.437 -8.563 1.00 87.88 98 PHE A CA 1
ATOM 761 C C . PHE A 1 98 ? 5.057 -15.279 -7.553 1.00 87.88 98 PHE A C 1
ATOM 763 O O . PHE A 1 98 ? 4.013 -14.860 -7.065 1.00 87.88 98 PHE A O 1
ATOM 770 N N . SER A 1 99 ? 6.236 -14.692 -7.311 1.00 87.44 99 SER A N 1
ATOM 771 C CA . SER A 1 99 ? 6.396 -13.532 -6.425 1.00 87.44 99 SER A CA 1
ATOM 772 C C . SER A 1 99 ? 5.603 -12.314 -6.903 1.00 87.44 99 SER A C 1
ATOM 774 O O . SER A 1 99 ? 5.011 -11.625 -6.081 1.00 87.44 99 SER A O 1
ATOM 776 N N . PHE A 1 100 ? 5.537 -12.066 -8.217 1.00 88.00 100 PHE A N 1
ATOM 777 C CA . PHE A 1 100 ? 4.702 -10.998 -8.774 1.00 88.00 100 PHE A CA 1
ATOM 778 C C . PHE A 1 100 ? 3.217 -11.246 -8.480 1.00 88.00 100 PHE A C 1
ATOM 780 O O . PHE A 1 100 ? 2.560 -10.383 -7.906 1.00 88.00 100 PHE A O 1
ATOM 787 N N . ILE A 1 101 ? 2.703 -12.440 -8.802 1.00 90.50 101 ILE A N 1
ATOM 788 C CA . ILE A 1 101 ? 1.290 -12.785 -8.569 1.00 90.50 101 ILE A CA 1
ATOM 789 C C . ILE A 1 101 ? 0.956 -12.699 -7.079 1.00 90.50 101 ILE A C 1
ATOM 791 O O . ILE A 1 101 ? -0.056 -12.101 -6.711 1.00 90.50 101 ILE A O 1
ATOM 795 N N . LEU A 1 102 ? 1.809 -13.259 -6.220 1.00 92.62 102 LEU A N 1
ATOM 796 C CA . LEU A 1 102 ? 1.632 -13.227 -4.772 1.00 92.62 102 LEU A CA 1
ATOM 797 C C . LEU A 1 102 ? 1.621 -11.786 -4.250 1.00 92.62 102 LEU A C 1
ATOM 799 O O . LEU A 1 102 ? 0.692 -11.399 -3.543 1.00 92.62 102 LEU A O 1
ATOM 803 N N . GLY A 1 103 ? 2.614 -10.981 -4.637 1.00 90.75 103 GLY A N 1
ATOM 804 C CA . GLY A 1 103 ? 2.727 -9.583 -4.228 1.00 90.75 103 GLY A CA 1
ATOM 805 C C . GLY A 1 103 ? 1.522 -8.751 -4.661 1.00 90.75 103 GLY A C 1
ATOM 806 O O . GLY A 1 103 ? 0.903 -8.082 -3.830 1.00 90.75 103 GLY A O 1
ATOM 807 N N . THR A 1 104 ? 1.120 -8.849 -5.932 1.00 91.62 104 THR A N 1
ATOM 808 C CA . THR A 1 104 ? -0.067 -8.147 -6.436 1.00 91.62 104 THR A CA 1
ATOM 809 C C . THR A 1 104 ? -1.342 -8.619 -5.747 1.00 91.62 104 THR A C 1
ATOM 811 O O . THR A 1 104 ? -2.158 -7.788 -5.355 1.00 91.62 104 THR A O 1
ATOM 814 N N . THR A 1 105 ? -1.512 -9.927 -5.544 1.00 93.94 105 THR A N 1
ATOM 815 C CA . THR A 1 105 ? -2.703 -10.473 -4.879 1.00 93.94 105 THR A CA 1
ATOM 816 C C . THR A 1 105 ? -2.818 -9.941 -3.455 1.00 93.94 105 THR A C 1
ATOM 818 O O . THR A 1 105 ? -3.872 -9.432 -3.083 1.00 93.94 105 THR A O 1
ATOM 821 N N . LEU A 1 106 ? -1.735 -9.975 -2.676 1.00 93.06 106 LEU A N 1
ATOM 822 C CA . LEU A 1 106 ? -1.721 -9.438 -1.312 1.00 93.06 106 LEU A CA 1
ATOM 823 C C . LEU A 1 106 ? -1.988 -7.924 -1.290 1.00 93.06 106 LEU A C 1
ATOM 825 O O . LEU A 1 106 ? -2.795 -7.458 -0.484 1.00 93.06 106 LEU A O 1
ATOM 829 N N . ALA A 1 107 ? -1.379 -7.163 -2.205 1.00 92.44 107 ALA A N 1
ATOM 830 C CA . ALA A 1 107 ? -1.584 -5.719 -2.324 1.00 92.44 107 ALA A CA 1
ATOM 831 C C . ALA A 1 107 ? -3.045 -5.356 -2.656 1.00 92.44 107 ALA A C 1
ATOM 833 O O . ALA A 1 107 ? -3.625 -4.448 -2.054 1.00 92.44 107 ALA A O 1
ATOM 834 N N . VAL A 1 108 ? -3.654 -6.075 -3.602 1.00 94.31 108 VAL A N 1
ATOM 835 C CA . VAL A 1 108 ? -5.042 -5.860 -4.030 1.00 94.31 108 VAL A CA 1
ATOM 836 C C . VAL A 1 108 ? -6.017 -6.303 -2.946 1.00 94.31 108 VAL A C 1
ATOM 838 O O . VAL A 1 108 ? -6.863 -5.509 -2.541 1.00 94.31 108 VAL A O 1
ATOM 841 N N . VAL A 1 109 ? -5.879 -7.525 -2.427 1.00 93.50 109 VAL A N 1
ATOM 842 C CA . VAL A 1 109 ? -6.775 -8.074 -1.397 1.00 93.50 109 VAL A CA 1
ATOM 843 C C . VAL A 1 109 ? -6.705 -7.248 -0.114 1.00 93.50 109 VAL A C 1
ATOM 845 O O . VAL A 1 109 ? -7.748 -6.854 0.405 1.00 93.50 109 VAL A O 1
ATOM 848 N N . GLY A 1 110 ? -5.502 -6.913 0.364 1.00 91.38 110 GLY A N 1
ATOM 849 C CA . GLY A 1 110 ? -5.331 -6.049 1.533 1.00 91.38 110 GLY A CA 1
ATOM 850 C C . GLY A 1 110 ? -5.993 -4.683 1.335 1.00 91.38 110 GLY A C 1
ATOM 851 O O . GLY A 1 110 ? -6.749 -4.228 2.194 1.00 91.38 110 GLY A O 1
ATOM 852 N N . GLY A 1 111 ? -5.814 -4.070 0.161 1.00 91.25 111 GLY A N 1
ATOM 853 C CA . GLY A 1 111 ? -6.452 -2.793 -0.152 1.00 91.25 111 GLY A CA 1
ATOM 854 C C . GLY A 1 111 ? -7.980 -2.858 -0.233 1.00 91.25 111 GLY A C 1
ATOM 855 O O . GLY A 1 111 ? -8.667 -1.973 0.275 1.00 91.25 111 GLY A O 1
ATOM 856 N N . LEU A 1 112 ? -8.537 -3.924 -0.813 1.00 92.50 112 LEU A N 1
ATOM 857 C CA . LEU A 1 112 ? -9.988 -4.123 -0.892 1.00 92.50 112 LEU A CA 1
ATOM 858 C C . LEU A 1 112 ? -10.616 -4.361 0.486 1.00 92.50 112 LEU A C 1
ATOM 860 O O . LEU A 1 112 ? -11.657 -3.775 0.786 1.00 92.50 112 LEU A O 1
ATOM 864 N N . ILE A 1 113 ? -9.976 -5.158 1.349 1.00 89.62 113 ILE A N 1
ATOM 865 C CA . ILE A 1 113 ? -10.435 -5.359 2.734 1.00 89.62 113 ILE A CA 1
ATOM 866 C C . ILE A 1 113 ? -10.397 -4.030 3.491 1.00 89.62 113 ILE A C 1
ATOM 868 O O . ILE A 1 113 ? -11.353 -3.682 4.187 1.00 89.62 113 ILE A O 1
ATOM 872 N N . ARG A 1 114 ? -9.323 -3.251 3.332 1.00 89.94 114 ARG A N 1
ATOM 873 C CA . ARG A 1 114 ? -9.194 -1.939 3.973 1.00 89.94 114 ARG A CA 1
ATOM 874 C C . ARG A 1 114 ? -10.257 -0.957 3.476 1.00 89.94 114 ARG A C 1
ATOM 876 O O . ARG A 1 114 ? -10.888 -0.280 4.285 1.00 89.94 114 ARG A O 1
ATOM 883 N N . TRP A 1 115 ? -10.537 -0.944 2.176 1.00 89.69 115 TRP A N 1
ATOM 884 C CA . TRP A 1 115 ? -11.638 -0.166 1.609 1.00 89.69 115 TRP A CA 1
ATOM 885 C C . TRP A 1 115 ? -13.007 -0.604 2.155 1.00 89.69 115 TRP A C 1
ATOM 887 O O . TRP A 1 115 ? -13.833 0.243 2.505 1.00 89.69 115 TRP A O 1
ATOM 897 N N . TRP A 1 116 ? -13.241 -1.909 2.317 1.00 89.19 116 TRP A N 1
ATOM 898 C CA . TRP A 1 116 ? -14.452 -2.420 2.963 1.00 89.19 116 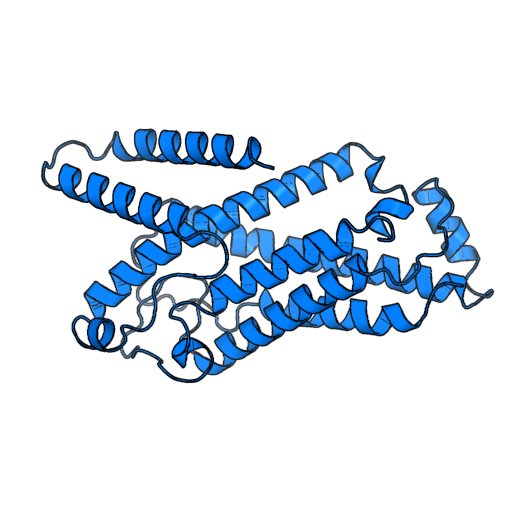TRP A CA 1
ATOM 899 C C . TRP A 1 116 ? -14.552 -1.953 4.423 1.00 89.19 116 TRP A C 1
ATOM 901 O O . TRP A 1 116 ? -15.633 -1.561 4.872 1.00 89.19 116 TRP A O 1
ATOM 911 N N . CYS A 1 117 ? -13.432 -1.881 5.149 1.00 87.69 117 CYS A N 1
ATOM 912 C CA . CYS A 1 117 ? -13.406 -1.309 6.497 1.00 87.69 117 CYS A CA 1
ATOM 913 C C . CYS A 1 117 ? -13.837 0.165 6.496 1.00 87.69 117 CYS A C 1
ATOM 915 O O . CYS A 1 117 ? -14.678 0.556 7.306 1.00 87.69 117 CYS A O 1
ATOM 917 N N . PHE A 1 118 ? -13.337 0.963 5.545 1.00 87.88 118 PHE A N 1
ATOM 918 C CA . PHE A 1 118 ? -13.718 2.375 5.408 1.00 87.88 118 PHE A CA 1
ATOM 919 C C . PHE A 1 118 ? -15.214 2.531 5.128 1.00 87.88 118 PHE A C 1
ATOM 921 O O . PHE A 1 118 ? -15.868 3.391 5.712 1.00 87.88 118 PHE A O 1
ATOM 928 N N . ARG A 1 119 ? -15.773 1.676 4.265 1.00 86.31 119 ARG A N 1
ATOM 929 C CA . ARG A 1 119 ? -17.210 1.662 3.951 1.00 86.31 119 ARG A CA 1
ATOM 930 C C . ARG A 1 119 ? -18.067 1.242 5.145 1.00 86.31 119 ARG A C 1
ATOM 932 O O . ARG A 1 119 ? -19.161 1.770 5.300 1.00 86.31 119 ARG A O 1
ATOM 939 N N . THR A 1 120 ? -17.569 0.322 5.970 1.00 84.56 120 THR A N 1
ATOM 940 C CA . THR A 1 120 ? -18.291 -0.212 7.134 1.00 84.56 120 THR A CA 1
ATOM 941 C C . THR A 1 120 ? -18.340 0.796 8.283 1.00 84.56 120 THR A C 1
ATOM 943 O O . THR A 1 120 ? -19.405 1.000 8.855 1.00 84.56 120 THR A O 1
ATOM 946 N N . LEU A 1 121 ? -17.230 1.482 8.588 1.00 79.69 121 LEU A N 1
ATOM 947 C CA . LEU A 1 121 ? -17.225 2.548 9.606 1.00 79.69 121 LEU A CA 1
ATOM 948 C C . LEU A 1 121 ? -17.807 3.865 9.087 1.00 79.69 121 LEU A C 1
ATOM 950 O O . LEU A 1 121 ? -18.283 4.688 9.872 1.00 79.69 121 LEU A O 1
ATOM 954 N N . GLY A 1 122 ? -17.751 4.097 7.773 1.00 80.12 122 GLY A N 1
ATOM 955 C CA . GLY A 1 122 ? -18.265 5.301 7.132 1.00 80.12 122 GLY A CA 1
ATOM 956 C C . GLY A 1 122 ? -17.714 6.564 7.791 1.00 80.12 122 GLY A C 1
ATOM 957 O O . GLY A 1 122 ? -16.503 6.772 7.853 1.00 80.12 122 GLY A O 1
ATOM 958 N N . ARG A 1 123 ? -18.609 7.399 8.332 1.00 68.50 123 ARG A N 1
ATOM 959 C CA . ARG A 1 123 ? -18.258 8.664 9.003 1.00 68.50 123 ARG A CA 1
ATOM 960 C C . ARG A 1 123 ? -17.379 8.501 10.243 1.00 68.50 123 ARG A C 1
ATOM 962 O O . ARG A 1 123 ? -16.757 9.480 10.642 1.00 68.50 123 ARG A O 1
ATOM 969 N N . PHE A 1 124 ? -17.347 7.323 10.863 1.00 66.25 124 PHE A N 1
ATOM 970 C CA . PHE A 1 124 ? -16.576 7.072 12.083 1.00 66.25 124 PHE A CA 1
ATOM 971 C C . PHE A 1 124 ? -15.112 6.717 11.810 1.00 66.25 124 PHE A C 1
ATOM 973 O O . PHE A 1 124 ? -14.314 6.716 12.740 1.00 66.25 124 PHE A O 1
ATOM 980 N N . PHE A 1 125 ? -14.738 6.451 10.554 1.00 67.62 125 PHE A N 1
ATOM 981 C CA . PHE A 1 125 ? -13.353 6.146 10.217 1.00 67.62 125 PHE A CA 1
ATOM 982 C C . PHE A 1 125 ? -12.506 7.423 10.160 1.00 67.62 125 PHE A C 1
ATOM 984 O O . PHE A 1 125 ? -12.703 8.271 9.281 1.00 67.62 125 PHE A O 1
ATOM 991 N N . THR A 1 126 ? -11.520 7.524 11.049 1.00 62.12 126 THR A N 1
ATOM 992 C CA . THR A 1 126 ? -10.450 8.528 11.011 1.00 62.12 126 THR A CA 1
ATOM 993 C C . THR A 1 126 ? -9.102 7.858 11.221 1.00 62.12 126 THR A C 1
ATOM 995 O O . THR A 1 126 ? -8.996 6.892 11.967 1.00 62.12 126 THR A O 1
ATOM 998 N N . PHE A 1 127 ? -8.046 8.379 10.590 1.00 61.03 127 PHE A N 1
ATOM 999 C CA . PHE A 1 127 ? -6.692 7.905 10.894 1.00 61.03 127 PHE A CA 1
ATOM 1000 C C . PHE A 1 127 ? -6.189 8.383 12.264 1.00 61.03 127 PHE A C 1
ATOM 1002 O O . PHE A 1 127 ? -5.294 7.764 12.820 1.00 61.03 127 PHE A O 1
ATOM 1009 N N . GLN A 1 128 ? -6.768 9.450 12.819 1.00 59.94 128 GLN A N 1
ATOM 1010 C CA . GLN A 1 128 ? -6.484 9.932 14.174 1.00 59.94 128 GLN A CA 1
ATOM 1011 C C . GLN A 1 128 ? -7.415 9.261 15.190 1.00 59.94 128 GLN A C 1
ATOM 1013 O O . GLN A 1 128 ? -8.564 8.955 14.848 1.00 59.94 128 GLN A O 1
ATOM 1018 N N . LEU A 1 129 ? -6.929 9.037 16.415 1.00 56.97 129 LEU A N 1
ATOM 1019 C CA . LEU A 1 129 ? -7.697 8.408 17.482 1.00 56.97 129 LEU A CA 1
ATOM 1020 C C . LEU A 1 129 ? -8.666 9.469 18.000 1.00 56.97 129 LEU A C 1
ATOM 1022 O O . LEU A 1 129 ? -8.268 10.448 18.623 1.00 56.97 129 LEU A O 1
ATOM 1026 N N . SER A 1 130 ? -9.944 9.333 17.656 1.00 56.69 130 SER A N 1
ATOM 1027 C CA . SER A 1 130 ? -10.983 10.236 18.149 1.00 56.69 130 SER A CA 1
ATOM 1028 C C . SER A 1 130 ? -12.218 9.428 18.515 1.00 56.69 130 SER A C 1
ATOM 1030 O O . SER A 1 130 ? -12.877 8.849 17.649 1.00 56.69 130 SER A O 1
ATOM 1032 N N . VAL A 1 131 ? -12.532 9.375 19.809 1.00 59.88 131 VAL A N 1
ATOM 1033 C CA . VAL A 1 131 ? -13.812 8.844 20.280 1.00 59.88 131 VAL A CA 1
ATOM 1034 C C . VAL A 1 131 ? -14.834 9.960 20.098 1.00 59.88 131 VAL A C 1
ATOM 1036 O O . VAL A 1 131 ? -14.807 10.968 20.796 1.00 59.88 131 VAL A O 1
ATOM 1039 N N . ARG A 1 132 ? -15.699 9.831 19.090 1.00 60.78 132 ARG A N 1
ATOM 1040 C CA . ARG A 1 132 ? -16.716 10.850 18.790 1.00 60.78 132 ARG A CA 1
ATOM 1041 C C . ARG A 1 132 ? -17.940 10.673 19.688 1.00 60.78 132 ARG A C 1
ATOM 1043 O O . ARG A 1 132 ? -18.362 9.550 19.948 1.00 60.78 132 ARG A O 1
ATOM 1050 N N . LYS A 1 133 ? -18.586 11.778 20.071 1.00 51.12 133 LYS A N 1
ATOM 1051 C CA . LYS A 1 133 ? -19.907 11.746 20.725 1.00 51.12 133 LYS A CA 1
ATOM 1052 C C . LYS A 1 133 ? -20.918 11.012 19.828 1.00 51.12 133 LYS A C 1
ATOM 1054 O O . LYS A 1 133 ? -21.077 11.364 18.660 1.00 51.12 133 LYS A O 1
ATOM 1059 N N . GLY A 1 134 ? -21.562 9.969 20.363 1.00 57.28 134 GLY A N 1
ATOM 1060 C CA . GLY A 1 134 ? -22.499 9.099 19.630 1.00 57.28 134 GLY A CA 1
ATOM 1061 C C . GLY A 1 134 ? -21.850 7.983 18.796 1.00 57.28 134 GLY A C 1
ATOM 1062 O O . GLY A 1 134 ? -22.529 7.361 17.975 1.00 57.28 134 GLY A O 1
ATOM 1063 N N . HIS A 1 135 ? -20.546 7.740 18.961 1.00 65.69 135 HIS A N 1
ATOM 1064 C CA . HIS A 1 135 ? -19.893 6.544 18.431 1.00 65.69 135 HIS A CA 1
ATOM 1065 C C . HIS A 1 135 ? -20.461 5.304 19.145 1.00 65.69 135 HIS A C 1
ATOM 1067 O O . HIS A 1 135 ? -20.717 5.356 20.341 1.00 65.69 135 HIS A O 1
ATOM 1073 N N . HIS A 1 136 ? -20.692 4.222 18.409 1.00 69.06 136 HIS A N 1
ATOM 1074 C CA . HIS A 1 136 ? -21.131 2.923 18.931 1.00 69.06 136 HIS A CA 1
ATOM 1075 C C . HIS A 1 136 ? -20.211 1.845 18.372 1.00 69.06 136 HIS A C 1
ATOM 1077 O O . HIS A 1 136 ? -19.577 2.059 17.330 1.00 69.06 136 HIS A O 1
ATOM 1083 N N . ILE A 1 137 ? -20.132 0.692 19.033 1.00 71.94 137 ILE A N 1
ATOM 1084 C CA . ILE A 1 137 ? -19.239 -0.371 18.581 1.00 71.94 137 ILE A CA 1
ATOM 1085 C C . ILE A 1 137 ? -19.822 -1.013 17.320 1.00 71.94 137 ILE A C 1
ATOM 1087 O O . ILE A 1 137 ? -20.877 -1.647 17.325 1.00 71.94 137 ILE A O 1
ATOM 1091 N N . VAL A 1 138 ? -19.118 -0.847 16.200 1.00 76.31 138 VAL A N 1
ATOM 1092 C CA . VAL A 1 138 ? -19.508 -1.456 14.927 1.00 76.31 138 VAL A CA 1
ATOM 1093 C C . VAL A 1 138 ? -19.071 -2.919 14.919 1.00 76.31 138 VAL A C 1
ATOM 1095 O O . VAL A 1 138 ? -17.884 -3.217 14.839 1.00 76.31 138 VAL A O 1
ATOM 1098 N N . THR A 1 139 ? -20.033 -3.841 14.944 1.00 77.25 139 THR A N 1
ATOM 1099 C CA . THR A 1 139 ? -19.792 -5.300 14.959 1.00 77.25 139 THR A CA 1
ATOM 1100 C C . THR A 1 139 ? -20.177 -5.994 13.648 1.00 77.25 139 THR A C 1
ATOM 1102 O O . THR A 1 139 ? -20.275 -7.219 13.584 1.00 77.25 139 THR A O 1
ATOM 1105 N N . THR A 1 140 ? -20.392 -5.227 12.575 1.00 79.31 140 THR A N 1
ATOM 1106 C CA . THR A 1 140 ? -20.788 -5.728 11.248 1.00 79.31 140 THR A CA 1
ATOM 1107 C C . THR A 1 140 ? -19.619 -5.750 10.259 1.00 79.31 140 THR A C 1
ATOM 1109 O O . THR A 1 140 ? -18.642 -5.022 10.422 1.00 79.31 140 THR A O 1
ATOM 1112 N N . GLY A 1 141 ? -19.721 -6.538 9.184 1.00 83.62 141 GLY A N 1
ATOM 1113 C CA . GLY A 1 141 ? -18.705 -6.572 8.122 1.00 83.62 141 GLY A CA 1
ATOM 1114 C C . GLY A 1 141 ? -17.360 -7.145 8.604 1.00 83.62 141 GLY A C 1
ATOM 1115 O O . GLY A 1 141 ? -17.363 -8.094 9.387 1.00 83.62 141 GLY A O 1
ATOM 1116 N N . PRO A 1 142 ? -16.204 -6.590 8.190 1.00 83.12 142 PRO A N 1
ATOM 1117 C CA . PRO A 1 142 ? -14.886 -7.067 8.631 1.00 83.12 142 PRO A CA 1
ATOM 1118 C C . PRO A 1 142 ? -14.693 -7.016 10.156 1.00 83.12 142 PRO A C 1
ATOM 1120 O O . PRO A 1 142 ? -13.990 -7.850 10.726 1.00 83.12 142 PRO A O 1
ATOM 1123 N N . TYR A 1 143 ? -15.369 -6.071 10.818 1.00 79.88 143 TYR A N 1
ATOM 1124 C CA . TYR A 1 143 ? -15.339 -5.884 12.271 1.00 79.88 143 TYR A CA 1
ATOM 1125 C C . TYR A 1 143 ? -16.132 -6.959 13.028 1.00 79.88 143 TYR A C 1
ATOM 1127 O O . TYR A 1 143 ? -15.972 -7.122 14.233 1.00 79.88 143 TYR A O 1
ATOM 1135 N N . ALA A 1 144 ? -16.943 -7.758 12.323 1.00 78.62 144 ALA A N 1
ATOM 1136 C CA . ALA A 1 144 ? -17.611 -8.922 12.897 1.00 78.62 144 ALA A CA 1
ATOM 1137 C C . ALA A 1 144 ? -16.648 -10.089 13.174 1.00 78.62 144 ALA A C 1
ATOM 1139 O O . ALA A 1 144 ? -17.015 -10.997 13.924 1.00 78.62 144 ALA A O 1
ATOM 1140 N N . VAL A 1 145 ? -15.466 -10.097 12.541 1.00 77.44 145 VAL A N 1
ATOM 1141 C CA . VAL A 1 145 ? -14.499 -11.208 12.583 1.00 77.44 145 VAL A CA 1
ATOM 1142 C C . VAL A 1 145 ? -13.319 -10.881 13.496 1.00 77.44 145 VAL A C 1
ATOM 1144 O O . VAL A 1 145 ? -12.976 -11.683 14.359 1.00 77.44 145 VAL A O 1
ATOM 1147 N N . ILE A 1 146 ? -12.718 -9.701 13.325 1.00 76.69 146 ILE A N 1
ATOM 1148 C CA . ILE A 1 146 ? -11.564 -9.218 14.099 1.00 76.69 146 ILE A CA 1
ATOM 1149 C C . ILE A 1 146 ? -11.790 -7.764 14.522 1.00 76.69 146 ILE A C 1
ATOM 1151 O O . ILE A 1 146 ? -12.497 -7.035 13.834 1.00 76.69 146 ILE A O 1
ATOM 1155 N N . ARG A 1 147 ? -11.174 -7.326 15.631 1.00 77.62 147 ARG A N 1
ATOM 1156 C CA . ARG A 1 147 ? -11.388 -5.972 16.190 1.00 77.62 147 ARG A CA 1
ATOM 1157 C C . ARG A 1 147 ? -10.794 -4.850 15.342 1.00 77.62 147 ARG A C 1
ATOM 1159 O O . ARG A 1 147 ? -11.446 -3.837 15.124 1.00 77.62 147 ARG A O 1
ATOM 1166 N N . HIS A 1 148 ? -9.585 -5.051 14.809 1.00 81.69 148 HIS A N 1
ATOM 1167 C CA . HIS A 1 148 ? -8.903 -4.041 13.991 1.00 81.69 148 HIS A CA 1
ATOM 1168 C C . HIS A 1 148 ? -8.565 -4.538 12.572 1.00 81.69 148 HIS A C 1
ATOM 1170 O O . HIS A 1 148 ? -7.391 -4.615 12.193 1.00 81.69 148 HIS A O 1
ATOM 1176 N N . PRO A 1 149 ? -9.579 -4.846 11.742 1.00 84.75 149 PRO A N 1
ATOM 1177 C CA . PRO A 1 149 ? -9.378 -5.386 10.399 1.00 84.75 149 PRO A CA 1
ATOM 1178 C C . PRO A 1 149 ? -8.627 -4.426 9.476 1.00 84.75 149 PRO A C 1
ATOM 1180 O O . PRO A 1 149 ? -7.864 -4.872 8.623 1.00 84.75 149 PRO A O 1
ATOM 1183 N N . SER A 1 150 ? -8.776 -3.113 9.671 1.00 87.75 150 SER A N 1
ATOM 1184 C CA . SER A 1 150 ? -8.102 -2.095 8.857 1.00 87.75 150 SER A CA 1
ATOM 1185 C C . SER A 1 150 ? -6.576 -2.097 9.026 1.00 87.75 150 SER A C 1
ATOM 1187 O O . SER A 1 150 ? -5.852 -1.927 8.038 1.00 87.75 150 SER A O 1
ATOM 1189 N N . TYR A 1 151 ? -6.066 -2.318 10.247 1.00 86.12 151 TYR A N 1
ATOM 1190 C CA . TYR A 1 151 ? -4.621 -2.410 10.490 1.00 86.12 151 TYR A CA 1
ATOM 1191 C C . TYR A 1 151 ? -4.047 -3.688 9.884 1.00 86.12 151 TYR A C 1
ATOM 1193 O O . TYR A 1 151 ? -3.074 -3.614 9.135 1.00 86.12 151 TYR A O 1
ATOM 1201 N N . THR A 1 152 ? -4.698 -4.835 10.106 1.00 85.38 152 THR A N 1
ATOM 1202 C CA . THR A 1 152 ? -4.303 -6.112 9.492 1.00 85.38 152 THR A CA 1
ATOM 1203 C C . THR A 1 152 ? -4.288 -6.016 7.966 1.00 85.38 152 THR A C 1
ATOM 1205 O O . THR A 1 152 ? -3.306 -6.391 7.330 1.00 85.38 152 THR A O 1
ATOM 1208 N N . ALA A 1 153 ? -5.338 -5.446 7.373 1.00 89.06 153 ALA A N 1
ATOM 1209 C CA . ALA A 1 153 ? -5.435 -5.244 5.932 1.00 89.06 153 ALA A CA 1
ATOM 1210 C C . ALA A 1 153 ? -4.337 -4.311 5.392 1.00 89.06 153 ALA A C 1
ATOM 1212 O O . ALA A 1 153 ? -3.766 -4.582 4.337 1.00 89.06 153 ALA A O 1
ATOM 1213 N N . GLY A 1 154 ? -3.996 -3.252 6.137 1.00 87.81 154 GLY A N 1
ATOM 1214 C CA . GLY A 1 154 ? -2.891 -2.352 5.800 1.00 87.81 154 GLY A CA 1
ATOM 1215 C C . GLY A 1 154 ? -1.529 -3.050 5.819 1.00 87.81 154 GLY A C 1
ATOM 1216 O O . GLY A 1 154 ? -0.747 -2.869 4.891 1.00 87.81 154 GLY A O 1
ATOM 1217 N N . ILE A 1 155 ? -1.259 -3.887 6.827 1.00 87.88 155 ILE A N 1
ATOM 1218 C CA . ILE A 1 155 ? -0.019 -4.677 6.905 1.00 87.88 155 ILE A CA 1
ATOM 1219 C C . ILE A 1 155 ? 0.073 -5.636 5.713 1.00 87.88 155 ILE A C 1
ATOM 1221 O O . ILE A 1 155 ? 1.074 -5.615 5.002 1.00 87.88 155 ILE A O 1
ATOM 1225 N N . ILE A 1 156 ? -0.990 -6.400 5.436 1.00 89.44 156 ILE A N 1
ATOM 1226 C CA . ILE A 1 156 ? -1.051 -7.323 4.288 1.00 89.44 156 ILE A CA 1
ATOM 1227 C C . ILE A 1 156 ? -0.780 -6.583 2.972 1.00 89.44 156 ILE A C 1
ATOM 1229 O O . ILE A 1 156 ? 0.012 -7.044 2.147 1.00 89.44 156 ILE A O 1
ATOM 1233 N N . GLN A 1 157 ? -1.410 -5.420 2.789 1.00 90.88 157 GLN A N 1
ATOM 1234 C CA . GLN A 1 157 ? -1.232 -4.599 1.598 1.00 90.88 157 GLN A CA 1
ATOM 1235 C C . GLN A 1 157 ? 0.223 -4.132 1.437 1.00 90.88 157 GLN A C 1
ATOM 1237 O O . GLN A 1 157 ? 0.790 -4.270 0.351 1.00 90.88 157 GLN A O 1
ATOM 1242 N N . MET A 1 158 ? 0.847 -3.638 2.513 1.00 86.94 158 MET A N 1
ATOM 1243 C CA . MET A 1 158 ? 2.250 -3.205 2.507 1.00 86.94 158 MET A CA 1
ATOM 1244 C C . MET A 1 158 ? 3.210 -4.367 2.231 1.00 86.94 158 MET A C 1
ATOM 1246 O O . MET A 1 158 ? 4.112 -4.229 1.406 1.00 86.94 158 MET A O 1
ATOM 1250 N N . THR A 1 159 ? 2.995 -5.532 2.849 1.00 87.94 159 THR A N 1
ATOM 1251 C CA . THR A 1 159 ? 3.786 -6.742 2.578 1.00 87.94 159 THR A CA 1
ATOM 1252 C C . THR A 1 159 ? 3.695 -7.143 1.107 1.00 87.94 159 THR A C 1
ATOM 1254 O O . THR A 1 159 ? 4.719 -7.402 0.474 1.00 87.94 159 THR A O 1
ATOM 1257 N N . GLY A 1 160 ? 2.490 -7.120 0.529 1.00 88.44 160 GLY A N 1
ATOM 1258 C CA . GLY A 1 160 ? 2.289 -7.380 -0.896 1.00 88.44 160 GLY A CA 1
ATOM 1259 C C . GLY A 1 160 ? 3.098 -6.444 -1.796 1.00 88.44 160 GLY A C 1
ATOM 1260 O O . GLY A 1 160 ? 3.680 -6.885 -2.784 1.00 88.44 160 GLY A O 1
ATOM 1261 N N . MET A 1 161 ? 3.217 -5.168 -1.425 1.00 86.56 161 MET A N 1
ATOM 1262 C CA . MET A 1 161 ? 3.975 -4.170 -2.193 1.00 86.56 161 MET A CA 1
ATOM 1263 C C . MET A 1 161 ? 5.476 -4.389 -2.136 1.00 86.56 161 MET A C 1
ATOM 1265 O O . MET A 1 161 ? 6.144 -4.277 -3.165 1.00 86.56 161 MET A O 1
ATOM 1269 N N . VAL A 1 162 ? 6.002 -4.728 -0.959 1.00 87.44 162 VAL A N 1
ATOM 1270 C CA . VAL A 1 162 ? 7.418 -5.078 -0.805 1.00 87.44 162 VAL A CA 1
ATOM 1271 C C . VAL A 1 162 ? 7.749 -6.305 -1.655 1.00 87.44 162 VAL A C 1
ATOM 1273 O O . VAL A 1 162 ? 8.747 -6.296 -2.371 1.00 87.44 162 VAL A O 1
ATOM 1276 N N . ILE A 1 163 ? 6.885 -7.326 -1.656 1.00 87.56 163 ILE A N 1
ATOM 1277 C CA . ILE A 1 163 ? 7.068 -8.532 -2.480 1.00 87.56 163 ILE A CA 1
ATOM 1278 C C . ILE A 1 163 ? 6.984 -8.199 -3.977 1.00 87.56 163 ILE A C 1
ATOM 1280 O O . ILE A 1 163 ? 7.829 -8.646 -4.755 1.00 87.56 163 ILE A O 1
ATOM 1284 N N . LEU A 1 164 ? 5.994 -7.399 -4.383 1.00 85.69 164 LEU A N 1
ATOM 1285 C CA . LEU A 1 164 ? 5.784 -7.007 -5.776 1.00 85.69 164 LEU A CA 1
ATOM 1286 C C . LEU A 1 164 ? 7.002 -6.263 -6.338 1.00 85.69 164 LEU A C 1
ATOM 1288 O O . LEU A 1 164 ? 7.548 -6.668 -7.364 1.00 85.69 164 LEU A O 1
ATOM 1292 N N . HIS A 1 165 ? 7.468 -5.220 -5.646 1.00 81.12 165 HIS A N 1
ATOM 1293 C CA . HIS A 1 165 ? 8.582 -4.397 -6.123 1.00 81.12 165 HIS A CA 1
ATOM 1294 C C . HIS A 1 165 ? 9.963 -4.995 -5.839 1.00 81.12 165 HIS A C 1
ATOM 1296 O O . HIS A 1 165 ? 10.907 -4.696 -6.572 1.00 81.12 165 HIS A O 1
ATOM 1302 N N . GLY A 1 166 ? 10.088 -5.845 -4.817 1.00 79.69 166 GLY A N 1
ATOM 1303 C CA . GLY A 1 166 ? 11.311 -6.582 -4.486 1.00 79.69 166 GLY A CA 1
ATOM 1304 C C . GLY A 1 166 ? 11.540 -7.829 -5.346 1.00 79.69 166 GLY A C 1
ATOM 1305 O O . GLY A 1 166 ? 12.640 -8.396 -5.329 1.00 79.69 166 GLY A O 1
ATOM 1306 N N . SER A 1 167 ? 10.531 -8.246 -6.121 1.00 80.12 167 SER A N 1
ATOM 1307 C CA . SER A 1 167 ? 10.631 -9.373 -7.046 1.00 80.12 167 SER A CA 1
ATOM 1308 C C . SER A 1 167 ? 11.832 -9.203 -7.991 1.00 80.12 167 SER A C 1
ATOM 1310 O O . SER A 1 167 ? 12.042 -8.106 -8.514 1.00 80.12 167 SER A O 1
ATOM 1312 N N . PRO A 1 168 ? 12.619 -10.264 -8.261 1.00 70.69 168 PRO A N 1
ATOM 1313 C CA . PRO A 1 168 ? 13.745 -10.207 -9.198 1.00 70.69 168 PRO A CA 1
ATOM 1314 C C . PRO A 1 168 ? 13.362 -9.716 -10.599 1.00 70.69 168 PRO A C 1
ATOM 1316 O O . PRO A 1 168 ? 14.207 -9.197 -11.313 1.00 70.69 168 PRO A O 1
ATOM 1319 N N . THR A 1 169 ? 12.090 -9.867 -10.976 1.00 71.06 169 THR A N 1
ATOM 1320 C CA . THR A 1 169 ? 11.541 -9.455 -12.276 1.00 71.06 169 THR A CA 1
ATOM 1321 C C . THR A 1 169 ? 10.821 -8.108 -12.235 1.00 71.06 169 THR A C 1
ATOM 1323 O O . THR A 1 169 ? 10.113 -7.771 -13.181 1.00 71.06 169 THR A O 1
ATOM 1326 N N . SER A 1 170 ? 10.906 -7.389 -11.117 1.00 76.44 170 SER A N 1
ATOM 1327 C CA . SER A 1 170 ? 10.348 -6.046 -10.970 1.00 76.44 170 SER A CA 1
ATOM 1328 C C . SER A 1 170 ? 11.168 -5.056 -11.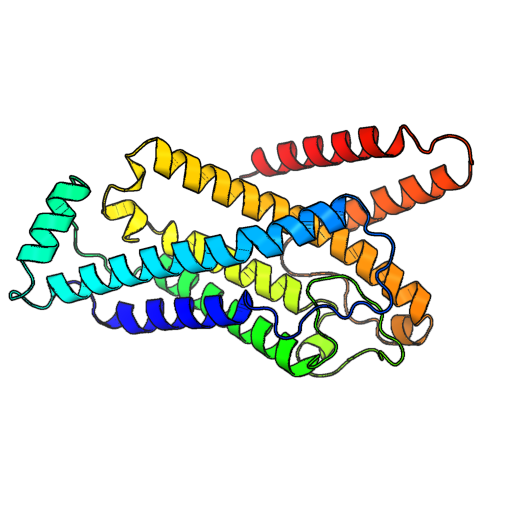784 1.00 76.44 170 SER A C 1
ATOM 1330 O O . SER A 1 170 ? 12.403 -5.086 -11.744 1.00 76.44 170 SER A O 1
ATOM 1332 N N . TRP A 1 171 ? 10.489 -4.124 -12.455 1.00 73.75 171 TRP A N 1
ATOM 1333 C CA . TRP A 1 171 ? 11.150 -3.033 -13.172 1.00 73.75 171 TRP A CA 1
ATOM 1334 C C . TRP A 1 171 ? 12.141 -2.276 -12.282 1.00 73.75 171 TRP A C 1
ATOM 1336 O O . TRP A 1 171 ? 13.232 -1.936 -12.728 1.00 73.75 171 TRP A O 1
ATOM 1346 N N . LEU A 1 172 ? 11.824 -2.091 -10.996 1.00 74.00 172 LEU A N 1
ATOM 1347 C CA . LEU A 1 172 ? 12.698 -1.385 -10.057 1.00 74.00 172 LEU A CA 1
ATOM 1348 C C . LEU A 1 172 ? 14.072 -2.065 -9.895 1.00 74.00 172 LEU A C 1
ATOM 1350 O O . LEU A 1 172 ? 15.070 -1.375 -9.711 1.00 74.00 172 LEU A O 1
ATOM 1354 N N . ARG A 1 173 ? 14.142 -3.402 -9.992 1.00 73.88 173 ARG A N 1
ATOM 1355 C CA . ARG A 1 173 ? 15.408 -4.154 -9.920 1.00 73.88 173 ARG A CA 1
ATOM 1356 C C . ARG A 1 173 ? 16.071 -4.308 -11.284 1.00 73.88 173 ARG A C 1
ATOM 1358 O O . ARG A 1 173 ? 17.284 -4.179 -11.368 1.00 73.88 173 ARG A O 1
ATOM 1365 N N . CYS A 1 174 ? 15.294 -4.568 -12.335 1.00 68.94 174 CYS A N 1
ATOM 1366 C CA . CYS A 1 174 ? 15.832 -4.804 -13.679 1.00 68.94 174 CYS A CA 1
ATOM 1367 C C . CYS A 1 174 ? 16.299 -3.528 -14.386 1.00 68.94 174 CYS A C 1
ATOM 1369 O O . CYS A 1 174 ? 17.133 -3.604 -15.278 1.00 68.94 174 CYS A O 1
ATOM 1371 N N . SER A 1 175 ? 15.753 -2.369 -14.021 1.00 67.88 175 SER A N 1
ATOM 1372 C CA . SER A 1 175 ? 16.101 -1.105 -14.669 1.00 67.88 175 SER A CA 1
ATOM 1373 C C . SER A 1 175 ? 17.525 -0.643 -14.351 1.00 67.88 175 SER A C 1
ATOM 1375 O O . SER A 1 175 ? 18.090 0.073 -15.163 1.00 67.88 175 SER A O 1
ATOM 1377 N N . GLY A 1 176 ? 18.113 -1.046 -13.216 1.00 69.44 176 GLY A N 1
ATOM 1378 C CA . GLY A 1 176 ? 19.373 -0.480 -12.703 1.00 69.44 176 GLY A CA 1
ATOM 1379 C C . GLY A 1 176 ? 19.171 0.793 -11.868 1.00 69.44 176 GLY A C 1
ATOM 1380 O O . GLY A 1 176 ? 20.117 1.363 -11.336 1.00 69.44 176 GLY A O 1
ATOM 1381 N N . VAL A 1 177 ? 17.919 1.231 -11.670 1.00 73.50 177 VAL A N 1
ATOM 1382 C CA . VAL A 1 177 ? 17.568 2.407 -10.850 1.00 73.50 177 VAL A CA 1
ATOM 1383 C C . VAL A 1 177 ? 18.122 2.299 -9.416 1.00 73.50 177 VAL A C 1
ATOM 1385 O O . VAL A 1 177 ? 18.452 3.308 -8.792 1.00 73.50 177 VAL A O 1
ATOM 1388 N N . LEU A 1 178 ? 18.245 1.080 -8.884 1.00 73.50 178 LEU A N 1
ATOM 1389 C CA . LEU A 1 178 ? 18.787 0.821 -7.545 1.00 73.50 178 LEU A CA 1
ATOM 1390 C C . LEU A 1 178 ? 20.322 0.834 -7.467 1.00 73.50 178 LEU A C 1
ATOM 1392 O O . LEU A 1 178 ? 20.857 0.773 -6.357 1.00 73.50 178 LEU A O 1
ATOM 1396 N N . ASP A 1 179 ? 21.026 0.939 -8.596 1.00 78.06 179 ASP A N 1
ATOM 1397 C CA . ASP A 1 179 ? 22.488 1.074 -8.616 1.00 78.06 179 ASP A CA 1
ATOM 1398 C C . ASP A 1 179 ? 22.918 2.481 -8.181 1.00 78.06 179 ASP A C 1
ATOM 1400 O O . ASP A 1 179 ? 24.002 2.677 -7.625 1.00 78.06 179 ASP A O 1
ATOM 1404 N N . PHE A 1 180 ? 22.030 3.468 -8.337 1.00 81.56 180 PHE A N 1
ATOM 1405 C CA . PHE A 1 180 ? 22.228 4.804 -7.796 1.00 81.56 180 PHE A CA 1
ATOM 1406 C C . PHE A 1 180 ? 22.146 4.774 -6.266 1.00 81.56 180 PHE A C 1
ATOM 1408 O O . PHE A 1 180 ? 21.084 4.548 -5.679 1.00 81.56 180 PHE A O 1
ATOM 1415 N N . PHE A 1 181 ? 23.268 5.082 -5.609 1.00 82.19 181 PHE A N 1
ATOM 1416 C CA . PHE A 1 181 ? 23.390 5.080 -4.147 1.00 82.19 181 PHE A CA 1
ATOM 1417 C C . PHE A 1 181 ? 22.267 5.861 -3.443 1.00 82.19 181 PHE A C 1
ATOM 1419 O O . PHE A 1 181 ? 21.695 5.378 -2.467 1.00 82.19 181 PHE A O 1
ATOM 1426 N N . GLY A 1 182 ? 21.894 7.032 -3.973 1.00 83.06 182 GLY A N 1
ATOM 1427 C CA . GLY A 1 182 ? 20.823 7.858 -3.410 1.00 83.06 182 GLY A CA 1
ATOM 1428 C C . GLY A 1 182 ? 19.453 7.174 -3.418 1.00 83.06 182 GLY A C 1
ATOM 1429 O O . GLY A 1 182 ? 18.740 7.214 -2.417 1.00 83.06 182 GLY A O 1
ATOM 1430 N N . LEU A 1 183 ? 19.093 6.488 -4.507 1.00 80.31 183 LEU A N 1
ATOM 1431 C CA . LEU A 1 183 ? 17.822 5.763 -4.584 1.00 80.31 183 LEU A CA 1
ATOM 1432 C C . LEU A 1 183 ? 17.839 4.493 -3.741 1.00 80.31 183 LEU A C 1
ATOM 1434 O O . LEU A 1 183 ? 16.837 4.173 -3.103 1.00 80.31 183 LEU A O 1
ATOM 1438 N N . LYS A 1 184 ? 18.981 3.807 -3.664 1.00 81.81 184 LYS A N 1
ATOM 1439 C CA . LYS A 1 184 ? 19.155 2.672 -2.756 1.00 81.81 184 LYS A CA 1
ATOM 1440 C C . LYS A 1 184 ? 18.933 3.082 -1.299 1.00 81.81 184 LYS A C 1
ATOM 1442 O O . LYS A 1 184 ? 18.177 2.417 -0.592 1.00 81.81 184 LYS A O 1
ATOM 1447 N N . LEU A 1 185 ? 19.522 4.200 -0.867 1.00 84.62 185 LEU A N 1
ATOM 1448 C CA . LEU A 1 185 ? 19.272 4.764 0.462 1.00 84.62 185 LEU A CA 1
ATOM 1449 C C . LEU A 1 185 ? 17.806 5.156 0.655 1.00 84.62 185 LEU A C 1
ATOM 1451 O O . LEU A 1 185 ? 17.252 4.884 1.716 1.00 84.62 185 LEU A O 1
ATOM 1455 N N . ALA A 1 186 ? 17.161 5.738 -0.358 1.00 82.38 186 ALA A N 1
ATOM 1456 C CA . ALA A 1 186 ? 15.742 6.077 -0.288 1.00 82.38 186 ALA A CA 1
ATOM 1457 C C . ALA A 1 186 ? 14.858 4.834 -0.086 1.00 82.38 186 ALA A C 1
ATOM 1459 O O . ALA A 1 186 ? 13.945 4.869 0.736 1.00 82.38 186 ALA A O 1
ATOM 1460 N N . VAL A 1 187 ? 15.151 3.717 -0.765 1.00 82.62 187 VAL A N 1
ATOM 1461 C CA . VAL A 1 187 ? 14.434 2.445 -0.561 1.00 82.62 187 VAL A CA 1
ATOM 1462 C C . VAL A 1 187 ? 14.690 1.871 0.831 1.00 82.62 187 VAL A C 1
ATOM 1464 O O . VAL A 1 187 ? 13.752 1.413 1.478 1.00 82.62 187 VAL A O 1
ATOM 1467 N N . VAL A 1 188 ? 15.926 1.921 1.333 1.00 83.81 188 VAL A N 1
ATOM 1468 C CA . VAL A 1 188 ? 16.231 1.469 2.702 1.00 83.81 188 VAL A CA 1
ATOM 1469 C C . VAL A 1 188 ? 15.499 2.327 3.737 1.00 83.81 188 VAL A C 1
ATOM 1471 O O . VAL A 1 188 ? 14.858 1.786 4.635 1.00 83.81 188 VAL A O 1
ATOM 1474 N N . ALA A 1 189 ? 15.524 3.652 3.587 1.00 83.50 189 ALA A N 1
ATOM 1475 C CA . ALA A 1 189 ? 14.793 4.576 4.451 1.00 83.50 189 ALA A CA 1
ATOM 1476 C C . ALA A 1 189 ? 13.275 4.345 4.381 1.00 83.50 189 ALA A C 1
ATOM 1478 O O . ALA A 1 189 ? 12.587 4.413 5.398 1.00 83.50 189 ALA A O 1
ATOM 1479 N N . TRP A 1 190 ? 12.756 4.020 3.197 1.0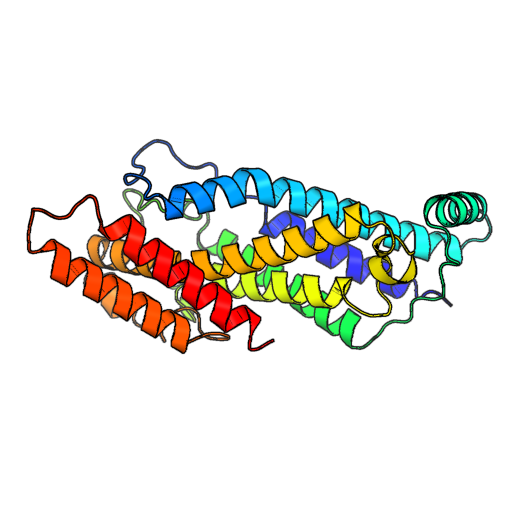0 82.44 190 TRP A N 1
ATOM 1480 C CA . TRP A 1 190 ? 11.358 3.658 2.991 1.00 82.44 190 TRP A CA 1
ATOM 1481 C C . TRP A 1 190 ? 10.970 2.379 3.740 1.00 82.44 190 TRP A C 1
ATOM 1483 O O . TRP A 1 190 ? 9.988 2.384 4.484 1.00 82.44 190 TRP A O 1
ATOM 1493 N N . LEU A 1 191 ? 11.760 1.310 3.600 1.00 83.88 191 LEU A N 1
ATOM 1494 C CA . LEU A 1 191 ? 11.549 0.052 4.321 1.00 83.88 191 LEU A CA 1
ATOM 1495 C C . LEU A 1 191 ? 11.642 0.259 5.836 1.00 83.88 191 LEU A C 1
ATOM 1497 O O . LEU A 1 191 ? 10.779 -0.219 6.567 1.00 83.88 191 LEU A O 1
ATOM 1501 N N . ALA A 1 192 ? 12.622 1.038 6.304 1.00 84.31 192 ALA A N 1
ATOM 1502 C CA . ALA A 1 192 ? 12.731 1.412 7.711 1.00 84.31 192 ALA A CA 1
ATOM 1503 C C . ALA A 1 192 ? 11.491 2.186 8.191 1.00 84.31 192 ALA A C 1
ATOM 1505 O O . ALA A 1 192 ? 10.953 1.888 9.255 1.00 84.31 192 ALA A O 1
ATOM 1506 N N . GLY A 1 193 ? 10.985 3.128 7.390 1.00 82.12 193 GLY A N 1
ATOM 1507 C CA . GLY A 1 193 ? 9.754 3.865 7.677 1.00 82.12 193 GLY A CA 1
ATOM 1508 C C . GLY A 1 193 ? 8.521 2.962 7.774 1.00 82.12 193 GLY A C 1
ATOM 1509 O O . GLY A 1 193 ? 7.714 3.138 8.685 1.00 82.12 193 GLY A O 1
ATOM 1510 N N . ILE A 1 194 ? 8.391 1.967 6.889 1.00 80.94 194 ILE A N 1
ATOM 1511 C CA . ILE A 1 194 ? 7.325 0.953 6.969 1.00 80.94 194 ILE A CA 1
ATOM 1512 C C . ILE A 1 194 ? 7.456 0.136 8.254 1.00 80.94 194 ILE A C 1
ATOM 1514 O O . ILE A 1 194 ? 6.463 -0.047 8.954 1.00 80.94 194 ILE A O 1
ATOM 1518 N N . THR A 1 195 ? 8.659 -0.322 8.596 1.00 81.69 195 THR A N 1
ATOM 1519 C CA . THR A 1 195 ? 8.892 -1.078 9.833 1.00 81.69 195 THR A CA 1
ATOM 1520 C C . THR A 1 195 ? 8.510 -0.256 11.063 1.00 81.69 195 THR A C 1
ATOM 1522 O O . THR A 1 195 ? 7.768 -0.739 11.917 1.00 81.69 195 THR A O 1
ATOM 1525 N N . LEU A 1 196 ? 8.931 1.011 11.127 1.00 82.69 196 LEU A N 1
ATOM 1526 C CA . LEU A 1 196 ? 8.557 1.925 12.209 1.00 82.69 196 LEU A CA 1
ATOM 1527 C C . LEU A 1 196 ? 7.043 2.162 12.272 1.00 82.69 196 LEU A C 1
ATOM 1529 O O . LEU A 1 196 ? 6.482 2.201 13.366 1.00 82.69 196 LEU A O 1
ATOM 1533 N N . LEU A 1 197 ? 6.366 2.271 11.124 1.00 82.25 197 LEU A N 1
ATOM 1534 C CA . LEU A 1 197 ? 4.908 2.377 11.070 1.00 82.25 197 LEU A CA 1
ATOM 1535 C C . LEU A 1 197 ? 4.234 1.124 11.638 1.00 82.25 197 LEU A C 1
ATOM 1537 O O . LEU A 1 197 ? 3.298 1.248 12.423 1.00 82.25 197 LEU A O 1
ATOM 1541 N N . VAL A 1 198 ? 4.690 -0.072 11.258 1.00 82.00 198 VAL A N 1
ATOM 1542 C CA . VAL A 1 198 ? 4.130 -1.337 11.761 1.00 82.00 198 VAL A CA 1
ATOM 1543 C C . VAL A 1 198 ? 4.316 -1.444 13.273 1.00 82.00 198 VAL A C 1
ATOM 1545 O O . VAL A 1 198 ? 3.362 -1.777 13.973 1.00 82.00 198 VAL A O 1
ATOM 1548 N N . ILE A 1 199 ? 5.498 -1.093 13.786 1.00 80.62 199 ILE A N 1
ATOM 1549 C CA . ILE A 1 199 ? 5.763 -1.043 15.231 1.00 80.62 199 ILE A CA 1
ATOM 1550 C C . ILE A 1 199 ? 4.811 -0.053 15.914 1.00 80.62 199 ILE A C 1
ATOM 1552 O O . ILE A 1 199 ? 4.158 -0.398 16.896 1.00 80.62 199 ILE A O 1
ATOM 1556 N N . ASN A 1 200 ? 4.676 1.159 15.373 1.00 81.19 200 ASN A N 1
ATOM 1557 C CA . ASN A 1 200 ? 3.788 2.174 15.933 1.00 81.19 200 ASN A CA 1
ATOM 1558 C C . ASN A 1 200 ? 2.312 1.732 15.919 1.00 81.19 200 ASN A C 1
ATOM 1560 O O . ASN A 1 200 ? 1.607 1.976 16.893 1.00 81.19 200 ASN A O 1
ATOM 1564 N N . ILE A 1 201 ? 1.861 1.013 14.883 1.00 82.06 201 ILE A N 1
ATOM 1565 C CA . ILE A 1 201 ? 0.513 0.425 14.825 1.00 82.06 201 ILE A CA 1
ATOM 1566 C C . ILE A 1 201 ? 0.280 -0.548 15.985 1.00 82.06 201 ILE A C 1
ATOM 1568 O O . ILE A 1 201 ? -0.804 -0.533 16.560 1.00 82.06 201 ILE A O 1
ATOM 1572 N N . VAL A 1 202 ? 1.265 -1.374 16.353 1.00 79.06 202 VAL A N 1
ATOM 1573 C CA . VAL A 1 202 ? 1.116 -2.321 17.474 1.00 79.06 202 VAL A CA 1
ATOM 1574 C C . VAL A 1 202 ? 0.849 -1.579 18.782 1.00 79.06 202 VAL A C 1
ATOM 1576 O O . VAL A 1 202 ? -0.077 -1.939 19.503 1.00 79.06 202 VAL A O 1
ATOM 1579 N N . PHE A 1 203 ? 1.605 -0.517 19.061 1.00 76.94 203 PHE A N 1
ATOM 1580 C CA . PHE A 1 203 ? 1.380 0.305 20.253 1.00 76.94 203 PHE A CA 1
ATOM 1581 C C . PHE A 1 203 ? 0.056 1.065 20.187 1.00 76.94 203 PHE A C 1
ATOM 1583 O O . PHE A 1 203 ? -0.703 1.077 21.153 1.00 76.94 203 PHE A O 1
ATOM 1590 N N . ARG A 1 204 ? -0.262 1.629 19.019 1.00 80.19 204 ARG A N 1
ATOM 1591 C CA . ARG A 1 204 ? -1.502 2.369 18.781 1.00 80.19 204 ARG A CA 1
ATOM 1592 C C . ARG A 1 204 ? -2.744 1.511 18.992 1.00 80.19 204 ARG A C 1
ATOM 1594 O O . ARG A 1 204 ? -3.741 2.008 19.496 1.00 80.19 204 ARG A O 1
ATOM 1601 N N . VAL A 1 205 ? -2.695 0.238 18.607 1.00 80.88 205 VAL A N 1
ATOM 1602 C CA . VAL A 1 205 ? -3.802 -0.703 18.815 1.00 80.88 205 VAL A CA 1
ATOM 1603 C C . VAL A 1 205 ? -4.101 -0.870 20.299 1.00 80.88 205 VAL A C 1
ATOM 1605 O O . VAL A 1 205 ? -5.268 -0.863 20.668 1.00 80.88 205 VAL A O 1
ATOM 1608 N N . SER A 1 206 ? -3.076 -0.986 21.145 1.00 78.81 206 SER A N 1
ATOM 1609 C CA . SER A 1 206 ? -3.272 -1.081 22.595 1.00 78.81 206 SER A CA 1
ATOM 1610 C C . SER A 1 206 ? -3.908 0.189 23.162 1.00 78.81 206 SER A C 1
ATOM 1612 O O . SER A 1 206 ? -4.869 0.097 23.918 1.00 78.81 206 SER A O 1
ATOM 1614 N N . GLU A 1 207 ? -3.438 1.367 22.740 1.00 75.88 207 GLU A N 1
ATOM 1615 C CA . GLU A 1 207 ? -4.014 2.653 23.164 1.00 75.88 207 GLU A CA 1
ATOM 1616 C C . GLU A 1 207 ? -5.470 2.824 22.692 1.00 75.88 207 GLU A C 1
ATOM 1618 O O . GLU A 1 207 ? -6.320 3.306 23.439 1.00 75.88 207 GLU A O 1
ATOM 1623 N N . GLU A 1 208 ? -5.779 2.407 21.460 1.00 77.50 208 GLU A N 1
ATOM 1624 C CA . GLU A 1 208 ? -7.135 2.429 20.903 1.00 77.50 208 GLU A CA 1
ATOM 1625 C C . GLU A 1 208 ? -8.070 1.480 21.666 1.00 77.50 208 GLU A C 1
ATOM 1627 O O . GLU A 1 208 ? -9.198 1.854 21.983 1.00 77.50 208 GLU A O 1
ATOM 1632 N N . ASP A 1 209 ? -7.600 0.280 22.008 1.00 79.00 209 ASP A N 1
ATOM 1633 C CA . ASP A 1 209 ? -8.369 -0.719 22.756 1.00 79.00 209 ASP A CA 1
ATOM 1634 C C . ASP A 1 209 ? -8.640 -0.257 24.201 1.00 79.00 209 ASP A C 1
ATOM 1636 O O . ASP A 1 209 ? -9.760 -0.395 24.692 1.00 79.00 209 ASP A O 1
ATOM 1640 N N . GLU A 1 210 ? -7.664 0.380 24.859 1.00 77.50 210 GLU A N 1
ATOM 1641 C CA . GLU A 1 210 ? -7.834 1.012 26.177 1.00 77.50 210 GLU A CA 1
ATOM 1642 C C . GLU A 1 210 ? -8.828 2.181 26.134 1.00 77.50 210 GLU A C 1
ATOM 1644 O O . GLU A 1 210 ? -9.721 2.269 26.983 1.00 77.50 210 GLU A O 1
ATOM 1649 N N . ALA A 1 211 ? -8.725 3.049 25.122 1.00 76.56 211 ALA A N 1
ATOM 1650 C CA . ALA A 1 211 ? -9.655 4.159 24.932 1.00 76.56 211 ALA A CA 1
ATOM 1651 C C . ALA A 1 211 ? -11.091 3.663 24.688 1.00 76.56 211 ALA A C 1
ATOM 1653 O O . ALA A 1 211 ? -12.038 4.202 25.267 1.00 76.56 211 ALA A O 1
ATOM 1654 N N . LEU A 1 212 ? -11.263 2.611 23.879 1.00 76.56 212 LEU A N 1
ATOM 1655 C CA . LEU A 1 212 ? -12.566 1.985 23.642 1.00 76.56 212 LEU A CA 1
ATOM 1656 C C . LEU A 1 212 ? -13.107 1.303 24.902 1.00 76.56 212 LEU A C 1
ATOM 1658 O O . LEU A 1 212 ? -14.288 1.454 25.212 1.00 76.56 212 LEU A O 1
ATOM 1662 N N . LYS A 1 213 ? -12.259 0.603 25.660 1.00 77.94 213 LYS A N 1
ATOM 1663 C CA . LYS A 1 213 ? -12.647 -0.026 26.927 1.00 77.94 213 LYS A CA 1
ATOM 1664 C C . LYS A 1 213 ? -13.100 1.007 27.960 1.00 77.94 213 LYS A C 1
ATOM 1666 O O . LYS A 1 213 ? -14.108 0.789 28.625 1.00 77.94 213 LYS A O 1
ATOM 1671 N N . SER A 1 214 ? -12.389 2.130 28.067 1.00 77.19 214 SER A N 1
ATOM 1672 C CA . SER A 1 214 ? -12.744 3.241 28.959 1.00 77.19 214 SER A CA 1
ATOM 1673 C C . SER A 1 214 ? -14.068 3.904 28.558 1.00 77.19 214 SER A C 1
ATOM 1675 O O . SER A 1 214 ? -14.894 4.211 29.414 1.00 77.19 214 SER A O 1
ATOM 1677 N N . ALA A 1 215 ? -14.310 4.071 27.253 1.00 77.06 215 ALA A N 1
ATOM 1678 C CA . ALA A 1 215 ? -15.519 4.714 26.745 1.00 77.06 215 ALA A CA 1
ATOM 1679 C C . ALA A 1 215 ? -16.770 3.815 26.772 1.00 77.06 215 ALA A C 1
ATOM 1681 O O . ALA A 1 215 ? -17.869 4.321 26.997 1.00 77.06 215 ALA A O 1
ATOM 1682 N N . PHE A 1 216 ? -16.621 2.509 26.522 1.00 76.75 216 PHE A N 1
ATOM 1683 C CA . PHE A 1 216 ? -17.747 1.605 26.239 1.00 76.75 216 PHE A CA 1
ATOM 1684 C C . PHE A 1 216 ? -17.896 0.422 27.205 1.00 76.75 216 PHE A C 1
ATOM 1686 O O . PHE A 1 216 ? -18.895 -0.289 27.117 1.00 76.75 216 PHE A O 1
ATOM 1693 N N . GLY A 1 217 ? -16.945 0.196 28.121 1.00 79.00 217 GLY A N 1
ATOM 1694 C CA . GLY A 1 217 ? -17.055 -0.774 29.219 1.00 79.00 217 GLY A CA 1
ATOM 1695 C C . GLY A 1 217 ? -17.608 -2.146 28.806 1.00 79.00 217 GLY A C 1
ATOM 1696 O O . GLY A 1 217 ? -16.937 -2.926 28.125 1.00 79.00 217 GLY A O 1
ATOM 1697 N N . ASP A 1 218 ? -18.849 -2.430 29.211 1.00 75.31 218 ASP A N 1
ATOM 1698 C CA . ASP A 1 218 ? -19.542 -3.705 28.980 1.00 75.31 218 ASP A CA 1
ATOM 1699 C C . ASP A 1 218 ? -19.864 -3.978 27.499 1.00 75.31 218 ASP A C 1
ATOM 1701 O O . ASP A 1 218 ? -19.846 -5.132 27.057 1.00 75.31 218 ASP A O 1
ATOM 1705 N N . GLU A 1 219 ? -20.112 -2.942 26.691 1.00 73.75 219 GLU A N 1
ATOM 1706 C CA . GLU A 1 219 ? -20.325 -3.092 25.241 1.00 73.75 219 GLU A CA 1
ATOM 1707 C C . GLU A 1 219 ? -19.022 -3.553 24.562 1.00 73.75 219 GLU A C 1
ATOM 1709 O O . GLU A 1 219 ? -19.025 -4.439 23.704 1.00 73.75 219 GLU A O 1
ATOM 1714 N N . TRP A 1 220 ? -17.875 -3.040 25.021 1.00 73.94 220 TRP A N 1
ATOM 1715 C CA . TRP A 1 220 ? -16.559 -3.489 24.559 1.00 73.94 220 TRP A CA 1
ATOM 1716 C C . TRP A 1 220 ? -16.262 -4.928 25.009 1.00 73.94 220 TRP A C 1
ATOM 1718 O O . TRP A 1 220 ? -15.798 -5.747 24.210 1.00 73.94 220 TRP A O 1
ATOM 1728 N N . ALA A 1 221 ? -16.595 -5.273 26.257 1.00 72.12 221 ALA A N 1
ATOM 1729 C CA . ALA A 1 221 ? -16.391 -6.617 26.798 1.00 72.12 221 ALA A CA 1
ATOM 1730 C C . ALA A 1 221 ? -17.280 -7.675 26.115 1.00 72.12 221 ALA A C 1
ATOM 1732 O O . ALA A 1 221 ? -16.825 -8.786 25.832 1.00 72.12 221 ALA A O 1
ATOM 1733 N N . SER A 1 222 ? -18.532 -7.336 25.801 1.00 68.12 222 SER A N 1
ATOM 1734 C CA . SER A 1 222 ? -19.459 -8.219 25.076 1.00 68.12 222 SER A CA 1
ATOM 1735 C C . SER A 1 222 ? -19.102 -8.370 23.593 1.00 68.12 222 SER A C 1
ATOM 1737 O O . SER A 1 222 ? -19.363 -9.416 22.999 1.00 68.12 222 SER A O 1
ATOM 1739 N N . SER A 1 223 ? -18.391 -7.398 23.012 1.00 62.56 223 SER A N 1
ATOM 1740 C CA . SER A 1 223 ? -17.778 -7.506 21.683 1.00 62.56 223 SER A CA 1
ATOM 1741 C C . SER A 1 223 ? -16.508 -8.385 21.656 1.00 62.56 223 SER A C 1
ATOM 1743 O O . SER A 1 223 ? -15.786 -8.381 20.650 1.00 62.56 223 SER A O 1
ATOM 1745 N N . SER A 1 224 ? -16.204 -9.146 22.720 1.00 52.47 224 SER A N 1
ATOM 1746 C CA . SER A 1 224 ? -15.007 -9.994 22.851 1.00 52.47 224 SER A CA 1
ATOM 1747 C C . SER A 1 224 ? -14.966 -11.164 21.858 1.00 52.47 224 SER A C 1
ATOM 1749 O O . SER A 1 224 ? -15.139 -12.335 22.181 1.00 52.47 224 SER A O 1
ATOM 1751 N N . LYS A 1 225 ? -14.635 -10.847 20.609 1.00 57.75 225 LYS A N 1
ATOM 1752 C CA . LYS A 1 225 ? -14.101 -11.800 19.635 1.00 57.75 225 LYS A CA 1
ATOM 1753 C C . LYS A 1 225 ? -12.574 -11.749 19.643 1.00 57.75 225 LYS A C 1
ATOM 1755 O O . LYS A 1 225 ? -11.994 -10.753 20.094 1.00 57.75 225 LYS A O 1
ATOM 1760 N N . THR A 1 226 ? -11.977 -12.865 19.212 1.00 46.38 226 THR A N 1
ATOM 1761 C CA . THR A 1 226 ? -10.549 -13.219 19.234 1.00 46.38 226 THR A CA 1
ATOM 1762 C C . THR A 1 226 ? -9.629 -12.012 19.092 1.00 46.38 226 THR A C 1
ATOM 1764 O O . THR A 1 226 ? -9.793 -11.193 18.189 1.00 46.38 226 THR A O 1
ATOM 1767 N N . GLY A 1 227 ? -8.688 -11.927 20.035 1.00 47.09 227 GLY A N 1
ATOM 1768 C CA . GLY A 1 227 ? -7.812 -10.791 20.274 1.00 47.09 227 GLY A CA 1
ATOM 1769 C C . GLY A 1 227 ? -7.169 -10.186 19.028 1.00 47.09 227 GLY A C 1
ATOM 1770 O O . GLY A 1 227 ? -6.841 -10.866 18.058 1.00 47.09 227 GLY A O 1
ATOM 1771 N N . SER A 1 228 ? -7.011 -8.867 19.113 1.00 47.22 228 SER A N 1
ATOM 1772 C CA . SER A 1 228 ? -5.789 -8.139 18.776 1.00 47.22 228 SER A CA 1
ATOM 1773 C C . SER A 1 228 ? -5.028 -8.665 17.561 1.00 47.22 228 SER A C 1
ATOM 1775 O O . SER A 1 228 ? -4.265 -9.615 17.667 1.00 47.22 228 SER A O 1
ATOM 1777 N N . VAL A 1 229 ? -5.235 -8.011 16.411 1.00 45.47 229 VAL A N 1
ATOM 1778 C CA . VAL A 1 229 ? -4.350 -8.045 15.227 1.00 45.47 229 VAL A CA 1
ATOM 1779 C C . VAL A 1 229 ? -3.716 -9.424 14.990 1.00 45.47 229 VAL A C 1
ATOM 1781 O O . VAL A 1 229 ? -2.501 -9.587 15.038 1.00 45.47 229 VAL A O 1
ATOM 1784 N N . CYS A 1 230 ? -4.518 -10.462 14.754 1.00 43.75 230 CYS A N 1
ATOM 1785 C CA . CYS A 1 230 ? -3.941 -11.786 14.544 1.00 43.75 230 CYS A CA 1
ATOM 1786 C C . CYS A 1 230 ? -3.794 -12.092 13.052 1.00 43.75 230 CYS A C 1
ATOM 1788 O O . CYS A 1 230 ? -4.775 -12.445 12.406 1.00 43.75 230 CYS A O 1
ATOM 1790 N N . VAL A 1 231 ? -2.559 -11.936 12.546 1.00 45.88 231 VAL A N 1
ATOM 1791 C CA . VAL A 1 231 ? -1.891 -12.922 11.663 1.00 45.88 231 VAL A CA 1
ATOM 1792 C C . VAL A 1 231 ? -0.368 -12.954 11.922 1.00 45.88 231 VAL A C 1
ATOM 1794 O O . VAL A 1 231 ? 0.212 -14.026 11.828 1.00 45.88 231 VAL A O 1
ATOM 1797 N N . PHE A 1 232 ? 0.296 -11.844 12.299 1.00 40.03 232 PHE A N 1
ATOM 1798 C CA . PHE A 1 232 ? 1.775 -11.792 12.240 1.00 40.03 232 PHE A CA 1
ATOM 1799 C C . PHE A 1 232 ? 2.571 -11.560 13.538 1.00 40.03 232 PHE A C 1
ATOM 1801 O O . PHE A 1 232 ? 3.770 -11.819 13.509 1.00 40.03 232 PHE A O 1
ATOM 1808 N N . ALA A 1 233 ? 1.996 -11.125 14.673 1.00 44.66 233 ALA A N 1
ATOM 1809 C CA . ALA A 1 233 ? 2.820 -10.913 15.880 1.00 44.66 233 ALA A CA 1
ATOM 1810 C C . ALA A 1 233 ? 2.084 -10.961 17.243 1.00 44.66 233 ALA A C 1
ATOM 1812 O O . ALA A 1 233 ? 2.025 -9.950 17.948 1.00 44.66 233 ALA A O 1
ATOM 1813 N N . PRO A 1 234 ? 1.586 -12.131 17.686 1.00 43.88 234 PRO A N 1
ATOM 1814 C CA . PRO A 1 234 ? 0.997 -12.289 19.023 1.00 43.88 234 PRO A CA 1
ATOM 1815 C C . PRO A 1 234 ? 1.961 -11.901 20.161 1.00 43.88 234 PRO A C 1
ATOM 1817 O O . PRO A 1 234 ? 1.543 -11.331 21.166 1.00 43.88 234 PRO A O 1
ATOM 1820 N N . GLY A 1 235 ? 3.262 -12.172 19.983 1.00 45.78 235 GLY A N 1
ATOM 1821 C CA . GLY A 1 235 ? 4.304 -11.884 20.975 1.00 45.78 235 GLY A CA 1
ATOM 1822 C C . GLY A 1 235 ? 4.551 -10.390 21.187 1.00 45.78 235 GLY A C 1
ATOM 1823 O O . GLY A 1 235 ? 4.562 -9.940 22.324 1.00 45.78 235 GLY A O 1
ATOM 1824 N N . LEU A 1 236 ? 4.659 -9.604 20.109 1.00 50.16 236 LEU A N 1
ATOM 1825 C CA . LEU A 1 236 ? 4.849 -8.147 20.194 1.00 50.16 236 LEU A CA 1
ATOM 1826 C C . LEU A 1 236 ? 3.660 -7.455 20.861 1.00 50.16 236 LEU A C 1
ATOM 1828 O O . LEU A 1 236 ? 3.856 -6.515 21.622 1.00 50.16 236 LEU A O 1
ATOM 1832 N N . TYR A 1 237 ? 2.440 -7.936 20.613 1.00 50.47 237 TYR A N 1
ATOM 1833 C CA . TYR A 1 237 ? 1.253 -7.410 21.278 1.00 50.47 237 TYR A CA 1
ATOM 1834 C C . TYR A 1 237 ? 1.247 -7.726 22.781 1.00 50.47 237 TYR A C 1
ATOM 1836 O O . TYR A 1 237 ? 0.999 -6.836 23.591 1.00 50.47 237 TYR A O 1
ATOM 1844 N N . ALA A 1 238 ? 1.586 -8.961 23.169 1.00 51.75 238 ALA A N 1
ATOM 1845 C CA . ALA A 1 238 ? 1.723 -9.332 24.578 1.00 51.75 238 ALA A CA 1
ATOM 1846 C C . ALA A 1 238 ? 2.819 -8.514 25.285 1.00 51.75 238 ALA A C 1
ATOM 1848 O O . ALA A 1 238 ? 2.615 -8.056 26.407 1.00 51.75 238 ALA A O 1
ATOM 1849 N N . THR A 1 239 ? 3.949 -8.270 24.613 1.00 55.78 239 THR A N 1
ATOM 1850 C CA . THR A 1 239 ? 5.025 -7.405 25.115 1.00 55.78 239 THR A CA 1
ATOM 1851 C C . THR A 1 239 ? 4.585 -5.945 25.217 1.00 55.78 239 THR A C 1
ATOM 1853 O O . THR A 1 239 ? 4.842 -5.317 26.237 1.00 55.78 239 THR A O 1
ATOM 1856 N N . ALA A 1 240 ? 3.880 -5.405 24.219 1.00 52.19 240 ALA A N 1
ATOM 1857 C CA . ALA A 1 240 ? 3.353 -4.042 24.264 1.00 52.19 240 ALA A CA 1
ATOM 1858 C C . ALA A 1 240 ? 2.362 -3.858 25.424 1.00 52.19 240 ALA A C 1
ATOM 1860 O O . ALA A 1 240 ? 2.473 -2.877 26.152 1.00 52.19 240 ALA A O 1
ATOM 1861 N N . MET A 1 241 ? 1.463 -4.827 25.645 1.00 51.88 241 MET A N 1
ATOM 1862 C CA . MET A 1 241 ? 0.555 -4.834 26.799 1.00 51.88 241 MET A CA 1
ATOM 1863 C C . MET A 1 241 ? 1.301 -4.947 28.135 1.00 51.88 241 MET A C 1
ATOM 1865 O O . MET A 1 241 ? 0.920 -4.307 29.109 1.00 51.88 241 MET A O 1
ATOM 1869 N N . ALA A 1 242 ? 2.356 -5.763 28.210 1.00 56.81 242 ALA A N 1
ATOM 1870 C CA . ALA A 1 242 ? 3.165 -5.882 29.422 1.00 56.81 242 ALA A CA 1
ATOM 1871 C C . ALA A 1 242 ? 3.906 -4.572 29.745 1.00 56.81 242 ALA A C 1
ATOM 1873 O O . ALA A 1 242 ? 3.978 -4.180 30.908 1.00 56.81 242 ALA A O 1
ATOM 1874 N N . LEU A 1 243 ? 4.402 -3.872 28.720 1.00 53.66 243 LEU A N 1
ATOM 1875 C CA . LEU A 1 243 ? 5.090 -2.589 28.864 1.00 53.66 243 LEU A CA 1
ATOM 1876 C C . LEU A 1 243 ? 4.137 -1.454 29.261 1.00 53.66 243 LEU A C 1
ATOM 1878 O O . LEU A 1 243 ? 4.483 -0.677 30.147 1.00 53.66 243 LEU A O 1
ATOM 1882 N N . THR A 1 244 ? 2.935 -1.365 28.675 1.00 51.44 244 THR A N 1
ATOM 1883 C CA . THR A 1 244 ? 1.947 -0.355 29.101 1.00 51.44 244 THR A CA 1
ATOM 1884 C C . THR A 1 244 ? 1.474 -0.602 30.528 1.00 51.44 244 THR A C 1
ATOM 1886 O O . THR A 1 244 ? 1.404 0.338 31.314 1.00 51.44 244 THR A O 1
ATOM 1889 N N . ARG A 1 245 ? 1.256 -1.864 30.913 1.00 45.56 245 ARG A N 1
ATOM 1890 C CA . ARG A 1 245 ? 0.872 -2.225 32.285 1.00 45.56 245 ARG A CA 1
ATOM 1891 C C . ARG A 1 245 ? 1.965 -1.906 33.309 1.00 45.56 245 ARG A C 1
ATOM 1893 O O . ARG A 1 245 ? 1.646 -1.456 34.400 1.00 45.56 245 ARG A O 1
ATOM 1900 N N . SER A 1 246 ? 3.237 -2.093 32.946 1.00 44.56 246 SER A N 1
ATOM 1901 C CA . SER A 1 246 ? 4.385 -1.713 33.783 1.00 44.56 246 SER A CA 1
ATOM 1902 C C . SER A 1 246 ? 4.535 -0.195 33.934 1.00 44.56 246 SER A C 1
ATOM 1904 O O . SER A 1 246 ? 4.979 0.262 34.982 1.00 44.56 246 SER A O 1
ATOM 1906 N N . ALA A 1 247 ? 4.186 0.584 32.905 1.00 45.25 247 ALA A N 1
ATOM 1907 C CA . ALA A 1 247 ? 4.208 2.045 32.971 1.00 45.25 247 ALA A CA 1
ATOM 1908 C C . ALA A 1 247 ? 3.073 2.598 33.854 1.00 45.25 247 ALA A C 1
ATOM 1910 O O . ALA A 1 247 ? 3.274 3.568 34.582 1.00 45.25 247 ALA A O 1
ATOM 1911 N N . ASP A 1 248 ? 1.903 1.956 33.832 1.00 41.00 248 ASP A N 1
ATOM 1912 C CA . ASP A 1 248 ? 0.743 2.351 34.638 1.00 41.00 248 ASP A CA 1
ATOM 1913 C C . ASP A 1 248 ? 0.953 2.039 36.133 1.00 41.00 248 ASP A C 1
ATOM 1915 O O . ASP A 1 248 ? 0.658 2.880 36.983 1.00 41.00 248 ASP A O 1
ATOM 1919 N N . ASP A 1 249 ? 1.581 0.896 36.451 1.00 45.97 249 ASP A N 1
ATOM 1920 C CA . ASP A 1 249 ? 1.962 0.501 37.823 1.00 45.97 249 ASP A CA 1
ATOM 1921 C C . ASP A 1 249 ? 2.980 1.475 38.450 1.00 45.97 249 ASP A C 1
ATOM 1923 O O . ASP A 1 249 ? 2.976 1.706 39.659 1.00 45.97 249 ASP A O 1
ATOM 1927 N N . GLN A 1 250 ? 3.829 2.105 37.628 1.00 41.84 250 GLN A N 1
ATOM 1928 C CA . GLN A 1 250 ? 4.760 3.147 38.076 1.00 41.84 250 GLN A CA 1
ATOM 1929 C C . GLN A 1 250 ? 4.123 4.545 38.136 1.00 41.84 250 GLN A C 1
ATOM 1931 O O . GLN A 1 250 ? 4.556 5.374 38.936 1.00 41.84 250 GLN A O 1
ATOM 1936 N N . SER A 1 251 ? 3.062 4.808 37.363 1.00 39.03 251 SER A N 1
ATOM 1937 C CA . SER A 1 251 ? 2.334 6.089 37.382 1.00 39.03 251 SER A CA 1
ATOM 1938 C C . SER A 1 251 ? 1.493 6.310 38.651 1.00 39.03 251 SER A C 1
ATOM 1940 O O . SER A 1 251 ? 1.106 7.441 38.949 1.00 39.03 251 SER A O 1
ATOM 1942 N N . GLY A 1 252 ? 1.272 5.252 39.443 1.00 38.09 252 GLY A N 1
ATOM 1943 C CA . GLY A 1 252 ? 0.710 5.335 40.794 1.00 38.09 252 GLY A CA 1
ATOM 1944 C C . GLY A 1 252 ? 1.620 6.031 41.817 1.00 38.09 252 GLY A C 1
ATOM 1945 O O . GLY A 1 252 ? 1.184 6.265 42.944 1.00 38.09 252 GLY A O 1
ATOM 1946 N N . ASN A 1 253 ? 2.859 6.384 41.447 1.00 39.81 253 ASN A N 1
ATOM 1947 C CA . ASN A 1 253 ? 3.793 7.134 42.284 1.00 39.81 253 ASN A CA 1
ATOM 1948 C C . ASN A 1 253 ? 4.153 8.465 41.593 1.00 39.81 253 ASN A C 1
ATOM 1950 O O . ASN A 1 253 ? 4.851 8.505 40.584 1.00 39.81 253 ASN A O 1
ATOM 1954 N N . GLN A 1 254 ? 3.612 9.566 42.109 1.00 37.78 254 GLN A N 1
ATOM 1955 C CA . GLN A 1 254 ? 3.306 10.790 41.357 1.00 37.78 254 GLN A CA 1
ATOM 1956 C C . GLN A 1 254 ? 4.498 11.708 40.982 1.00 37.78 254 GLN A C 1
ATOM 1958 O O . GLN A 1 254 ? 4.266 12.843 40.577 1.00 37.78 254 GLN A O 1
ATOM 1963 N N . ASP A 1 255 ? 5.751 11.242 41.038 1.00 38.00 255 ASP A N 1
ATOM 1964 C CA . ASP A 1 255 ? 6.941 12.116 40.953 1.00 38.00 255 ASP A CA 1
ATOM 1965 C C . ASP A 1 255 ? 7.895 11.852 39.767 1.00 38.00 255 ASP A C 1
ATOM 1967 O O . ASP A 1 255 ? 8.983 12.423 39.711 1.00 38.00 255 ASP A O 1
ATOM 1971 N N . THR A 1 256 ? 7.542 11.018 38.778 1.00 43.31 256 THR A N 1
ATOM 1972 C CA . THR A 1 256 ? 8.506 10.594 37.728 1.00 43.31 256 THR A CA 1
ATOM 1973 C C . THR A 1 256 ? 8.059 10.846 36.279 1.00 43.31 256 THR A C 1
ATOM 1975 O O . THR A 1 256 ? 8.323 10.052 35.383 1.00 43.31 256 THR A O 1
ATOM 1978 N N . LEU A 1 257 ? 7.429 11.992 35.997 1.00 40.62 257 LEU A N 1
ATOM 1979 C CA . LEU A 1 257 ? 6.964 12.365 34.645 1.00 40.62 257 LEU A CA 1
ATOM 1980 C C . LEU A 1 257 ? 8.068 12.764 33.637 1.00 40.62 257 LEU A C 1
ATOM 1982 O O . LEU A 1 257 ? 7.746 13.143 32.516 1.00 40.62 257 LEU A O 1
ATOM 1986 N N . LEU A 1 258 ? 9.356 12.680 33.993 1.00 43.53 258 LEU A N 1
ATOM 1987 C CA . LEU A 1 258 ? 10.464 13.065 33.100 1.00 43.53 258 LEU A CA 1
ATOM 1988 C C . LEU A 1 258 ? 11.385 11.909 32.667 1.00 43.53 258 LEU A C 1
ATOM 1990 O O . LEU A 1 258 ? 12.169 12.109 31.746 1.00 43.53 258 LEU A O 1
ATOM 1994 N N . ASN A 1 259 ? 11.261 10.704 33.248 1.00 39.66 259 ASN A N 1
ATOM 1995 C CA . ASN A 1 259 ? 12.111 9.549 32.892 1.00 39.66 259 ASN A CA 1
ATOM 1996 C C . ASN A 1 259 ? 11.396 8.447 32.086 1.00 39.66 259 ASN A C 1
ATOM 1998 O O . ASN A 1 259 ? 12.067 7.650 31.430 1.00 39.66 259 ASN A O 1
ATOM 2002 N N . GLY A 1 260 ? 10.057 8.408 32.070 1.00 42.62 260 GLY A N 1
ATOM 2003 C CA . GLY A 1 260 ? 9.303 7.376 31.339 1.00 42.62 260 GLY A CA 1
ATOM 2004 C C . GLY A 1 260 ? 9.510 7.414 29.818 1.00 42.62 260 GLY A C 1
ATOM 2005 O O . GLY A 1 260 ? 9.528 6.373 29.161 1.00 42.62 260 GLY A O 1
ATOM 2006 N N . ASP A 1 261 ? 9.759 8.603 29.260 1.00 44.66 261 ASP A N 1
ATOM 2007 C CA . ASP A 1 261 ? 10.033 8.783 27.830 1.00 44.66 261 ASP A CA 1
ATOM 2008 C C . ASP A 1 261 ? 11.401 8.210 27.412 1.00 44.66 261 ASP A C 1
ATOM 2010 O O . ASP A 1 261 ? 11.563 7.771 26.272 1.00 44.66 261 ASP A O 1
ATOM 2014 N N . GLU A 1 262 ? 12.389 8.164 28.312 1.00 43.28 262 GLU A N 1
ATOM 2015 C CA . GLU A 1 262 ? 13.737 7.659 28.009 1.00 43.28 262 GLU A CA 1
ATOM 2016 C C . GLU A 1 262 ? 13.811 6.126 28.075 1.00 43.28 262 GLU A C 1
ATOM 2018 O O . GLU A 1 262 ? 14.455 5.479 27.238 1.00 43.28 262 GLU A O 1
ATOM 2023 N N . GLU A 1 263 ? 13.078 5.530 29.014 1.00 42.12 263 GLU A N 1
ATOM 2024 C CA . GLU A 1 263 ? 12.987 4.079 29.182 1.00 42.12 263 GLU A CA 1
ATOM 2025 C C . GLU A 1 263 ? 12.146 3.440 28.061 1.00 42.12 263 GLU A C 1
ATOM 2027 O O . GLU A 1 263 ? 12.551 2.441 27.456 1.00 42.12 263 GLU A O 1
ATOM 2032 N N . TYR A 1 264 ? 11.050 4.093 27.656 1.00 44.66 264 TYR A N 1
ATOM 2033 C CA . TYR A 1 264 ? 10.239 3.681 26.506 1.00 44.66 264 TYR A CA 1
ATOM 2034 C C . TYR A 1 264 ? 10.988 3.824 25.169 1.00 44.66 264 TYR A C 1
ATOM 2036 O O . TYR A 1 264 ? 10.881 2.974 24.273 1.00 44.66 264 TYR A O 1
ATOM 2044 N N . ARG A 1 265 ? 11.801 4.879 25.035 1.00 44.94 265 ARG A N 1
ATOM 2045 C CA . ARG A 1 265 ? 12.694 5.091 23.887 1.00 44.94 265 ARG A CA 1
ATOM 2046 C C . ARG A 1 265 ? 13.771 4.009 23.816 1.00 44.94 265 ARG A C 1
ATOM 2048 O O . ARG A 1 265 ? 14.031 3.492 22.730 1.00 44.94 265 ARG A O 1
ATOM 2055 N N . SER A 1 266 ? 14.326 3.606 24.956 1.00 41.22 266 SER A N 1
ATOM 2056 C CA . SER A 1 266 ? 15.310 2.520 25.047 1.00 41.22 266 SER A CA 1
ATOM 2057 C C . SER A 1 266 ? 14.701 1.160 24.692 1.00 41.22 266 SER A C 1
ATOM 2059 O O . SER A 1 266 ? 15.288 0.415 23.906 1.00 41.22 266 SER A O 1
ATOM 2061 N N . ALA A 1 267 ? 13.482 0.869 25.158 1.00 40.25 267 ALA A N 1
ATOM 2062 C CA . ALA A 1 267 ? 12.753 -0.352 24.803 1.00 40.25 267 ALA A CA 1
ATOM 2063 C C . ALA A 1 267 ? 12.376 -0.402 23.309 1.00 40.25 267 ALA A C 1
ATOM 2065 O O . ALA A 1 267 ? 12.543 -1.433 22.656 1.00 40.25 267 ALA A O 1
ATOM 2066 N N . SER A 1 268 ? 11.939 0.724 22.735 1.00 37.19 268 SER A N 1
ATOM 2067 C CA . SER A 1 268 ? 11.614 0.832 21.305 1.00 37.19 268 SER A CA 1
ATOM 2068 C C . SER A 1 268 ? 12.844 0.637 20.409 1.00 37.19 268 SER A C 1
ATOM 2070 O O . SER A 1 268 ? 12.761 -0.035 19.380 1.00 37.19 268 SER A O 1
ATOM 2072 N N . ILE A 1 269 ? 14.003 1.173 20.810 1.00 41.94 269 ILE A N 1
ATOM 2073 C CA . ILE A 1 269 ? 15.281 1.008 20.093 1.00 41.94 269 ILE A CA 1
ATOM 2074 C C . ILE A 1 269 ? 15.815 -0.431 20.234 1.00 41.94 269 ILE A C 1
ATOM 2076 O O . ILE A 1 269 ? 16.284 -1.020 19.254 1.00 41.94 269 ILE A O 1
ATOM 2080 N N . ALA A 1 270 ? 15.697 -1.034 21.421 1.00 33.88 270 ALA A N 1
ATOM 2081 C CA . ALA A 1 270 ? 16.105 -2.417 21.667 1.00 33.88 270 ALA A CA 1
ATOM 2082 C C . ALA A 1 270 ? 15.257 -3.422 20.864 1.00 33.88 270 ALA A C 1
ATOM 2084 O O . ALA A 1 270 ? 15.798 -4.339 20.244 1.00 33.88 270 ALA A O 1
ATOM 2085 N N . LEU A 1 271 ? 13.940 -3.212 20.782 1.00 40.25 271 LEU A N 1
ATOM 2086 C CA . LEU A 1 271 ? 13.034 -4.058 19.996 1.00 40.25 271 LEU A CA 1
ATOM 2087 C C . LEU A 1 271 ? 13.216 -3.878 18.481 1.00 40.25 271 LEU A C 1
ATOM 2089 O O . LEU A 1 271 ? 13.148 -4.861 17.737 1.00 40.25 271 LEU A O 1
ATOM 2093 N N . ALA A 1 272 ? 13.524 -2.659 18.023 1.00 34.94 272 ALA A N 1
ATOM 2094 C CA . ALA A 1 272 ? 13.920 -2.411 16.637 1.00 34.94 272 ALA A CA 1
ATOM 2095 C C . ALA A 1 272 ? 15.194 -3.191 16.265 1.00 34.94 272 ALA A C 1
ATOM 2097 O O . ALA A 1 272 ? 15.281 -3.741 15.170 1.00 34.94 272 ALA A O 1
ATOM 2098 N N . SER A 1 273 ? 16.142 -3.318 17.199 1.00 28.92 273 SER A N 1
ATOM 2099 C CA . SER A 1 273 ? 17.385 -4.077 16.999 1.00 28.92 273 SER A CA 1
ATOM 2100 C C . SER A 1 273 ? 17.147 -5.594 16.944 1.00 28.92 273 SER A C 1
ATOM 2102 O O . SER A 1 273 ? 17.756 -6.292 16.134 1.00 28.92 273 SER A O 1
ATOM 2104 N N . ILE A 1 274 ? 16.200 -6.112 17.733 1.00 34.06 274 ILE A N 1
ATOM 2105 C CA . ILE A 1 274 ? 15.824 -7.537 17.722 1.00 34.06 274 ILE A CA 1
ATOM 2106 C C . ILE A 1 274 ? 15.119 -7.924 16.410 1.00 34.06 274 ILE A C 1
ATOM 2108 O O . ILE A 1 274 ? 15.412 -8.980 15.853 1.00 34.06 274 ILE A O 1
ATOM 2112 N N . CYS A 1 275 ? 14.260 -7.060 15.857 1.00 32.69 275 CYS A N 1
ATOM 2113 C CA . CYS A 1 275 ? 13.606 -7.323 14.566 1.00 32.69 275 CYS A CA 1
ATOM 2114 C C . CYS A 1 275 ? 14.572 -7.262 13.371 1.00 32.69 275 CYS A C 1
ATOM 2116 O O . CYS A 1 275 ? 14.353 -7.959 12.386 1.00 32.69 275 CYS A O 1
ATOM 2118 N N . ILE A 1 276 ? 15.647 -6.469 13.457 1.00 36.91 276 ILE A N 1
ATOM 2119 C CA . ILE A 1 276 ? 16.701 -6.411 12.429 1.00 36.91 276 ILE A CA 1
ATOM 2120 C C . ILE A 1 276 ? 17.571 -7.680 12.440 1.00 36.91 276 ILE A C 1
ATOM 2122 O O . ILE A 1 276 ? 18.127 -8.044 11.413 1.00 36.91 276 ILE A O 1
ATOM 2126 N N . THR A 1 277 ? 17.671 -8.369 13.580 1.00 27.28 277 THR A N 1
ATOM 2127 C CA . THR A 1 277 ? 18.548 -9.546 13.742 1.00 27.28 277 THR A CA 1
ATOM 2128 C C . THR A 1 277 ? 17.851 -10.870 13.383 1.00 27.28 277 THR A C 1
ATOM 2130 O O . THR A 1 277 ? 18.510 -11.894 13.235 1.00 27.28 277 THR A O 1
ATOM 2133 N N . LEU A 1 278 ? 16.519 -10.866 13.243 1.00 29.84 278 LEU A N 1
ATOM 2134 C CA . LEU A 1 278 ? 15.701 -12.048 12.925 1.00 29.84 278 LEU A CA 1
ATOM 2135 C C . LEU A 1 278 ? 15.178 -12.083 11.473 1.00 29.84 278 LEU A C 1
ATOM 2137 O O . LEU A 1 278 ? 14.351 -12.938 11.153 1.00 29.84 278 LEU A O 1
ATOM 2141 N N . GLY A 1 279 ? 15.643 -11.178 10.606 1.00 28.81 279 GLY A N 1
ATOM 2142 C CA . GLY A 1 279 ? 15.435 -11.215 9.151 1.00 28.81 279 GLY A CA 1
ATOM 2143 C C . GLY A 1 279 ? 16.740 -11.470 8.413 1.00 28.81 279 GLY A C 1
ATOM 2144 O O . GLY A 1 279 ? 16.668 -12.071 7.319 1.00 28.81 279 GLY A O 1
#

Organism: NCBI:txid116603

pLDDT: mean 70.73, std 17.08, range [27.28, 94.31]

Foldseek 3Di:
DADLVVLVLLVLLLVLLVLLLDALDDDDPPDADPQDPLLVVLVVCSVPVSVVCSVVSVVLSVVQNLVSVCVVDVVNVVVQVVLCVVQVARQDHQDDDPLQVQLSVLQNQLSVQLSQVCVQCPHNDDSHQDDDDPDAQRCDDPNVAAPCSNLLSVLSNVSSNCSNCVPCSRCCNRSNVCVPPVVVVVVVVVVVSVVSNNLSVLLVQVVSLVVCCVVPPVSSVVSDDDDDNPDPCPPSNVVSVVLVVVVVVVVVPPPPPDCNVVVVVVVVVVVVVVVVVVD

InterPro domains:
  IPR007269 Isoprenylcysteine carboxyl methyltransferase [PF04140] (105-171)
  IPR052527 Heavy metal cation-efflux system component [PTHR43847] (100-185)

Sequence (279 aa):
MASLLKVPFILSSAITQHMSFTPPNVPSSAETIPQRFNEQVFTRFIMYGFPIMKTVYWIVSVAEIVTIVSHTTDSLSFIQAIAQHAVGHGIHDTPITFSFILGTTLAVVGGLIRWWCFRTLGRFFTFQLSVRKGHHIVTTGPYAVIRHPSYTAGIIQMTGMVILHGSPTSWLRCSGVLDFFGLKLAVVAWLAGITLLVINIVFRVSEEDEALKSAFGDEWASSSKTGSVCVFAPGLYATAMALTRSADDQSGNQDTLLNGDEEYRSASIALASICITLG

Radius of gyration: 21.73 Å; chains: 1; bounding box: 46×36×75 Å

=== Feature glossary ===
The features interleaved in this record are:

— What the protein is —

Sequence gives the chain of amino acids in standard one-letter code (A=alanine, C=cysteine, …, Y=tyrosine), read N→C. It is the only feature that is directly encoded by the gene; all structural features are derived from the folded form of this sequence.

Database cross-references. InterPro integrates a dozen domain/family signature databases into unified entries with residue-range hits. GO terms attach function/process/location labels with evidence codes. CATH codes position the fold in a four-level structural taxonomy. Organism is the NCBI-taxonomy species name.

— Where its atoms are —

Atomic coordinates in PDBx/mmCIF format — the same representation the Protein Data Bank distributes. Each line of the _atom_site loop places one backbone atom in Cartesian space (units: ångströms, origin: arbitrary).

The six renders are orthographic views along the three Cartesian axes in both directions. Representation (cartoon, sticks, or surface) and color scheme (sequence-rainbow or by-chain) vary across proteins so the training set covers all the common visualization conventions.

— Local backbone conformation —

Eight-state secondary structure (DSSP): H is the canonical α-helix, G the tighter 3₁₀-helix, I the wider π-helix; E/B are β-structure, T and S are turns and bends, and '-' is everything else. DSSP derives these from the pattern of main-chain N–H···O=C hydrogen bonds, not from the sequence.

P-SEA three-state annotation labels each residue as helix, strand, or coil based purely on the geometry of the Cα trace. It serves as a fallback when the full backbone (and thus DSSP) is unavailable.

The φ/ψ torsion pair specifies the backbone conformation at each residue. φ rotates about the N–Cα bond, ψ about the Cα–C bond. Steric clashes forbid most of the (φ, ψ) plane — the allowed regions (α-helix basin, β-sheet basin, left-handed helix) are the Ramachandran-allowed regions.

— Global shape and packing —

The geometric summary reports three shape descriptors. Rg (radius of gyration) measures how spread out the Cα atoms are about their centre of mass; compact globular proteins have small Rg, elongated or unfolded ones large. Cα contacts (<8 Å, |i−j|>4) count long-range residue pairs in spatial proximity — high for tightly packed folds, near zero for rods or random coil. The bounding-box extents give the protein's footprint along x, y, z in Å.

Solvent-accessible surface area (SASA) is the area in Å² traced out by the centre of a 1.4 Å probe sphere (a water molecule) rolled over the protein's van der Waals surface (Shrake–Rupley / Lee–Richards construction). Buried residues have near-zero SASA; fully exposed residues can exceed 200 Å². The total SASA scales roughly with the number of surface residues.

The contact map is a binary N×N matrix image: pixel (i, j) is dark where Cα_i and Cα_j are within 8 Å and |i−j|>4. Because the |i−j|>4 filter removes local helical contacts, off-diagonal stripes parallel to the main diagonal indicate parallel β-sheets; stripes perpendicular to it indicate antiparallel β-sheets. The Ramachandran plot scatters every residue's (φ, ψ) pair against the sterically allowed regions. The PAE heatmap renders the predicted-aligned-error matrix.

— Structural neighborhood —

3Di is Foldseek's structural alphabet. Each residue is assigned one of twenty discrete states based on how its Cα sits relative to its spatial (not sequential) neighbors. Aligning 3Di strings finds structural homologs roughly as well as full 3D superposition, but orders of magnitude faster.

Nearest PDB neighbors are the top structural matches found by Foldseek when searching this structure against the entire Protein Data Bank. Each hit reports a TM-score (0 to 1; >0.5 almost always implies the same fold) and an E-value. These are *structural* homologs — they may share no detectable sequence similarity.

— Confidence and disorder —

For AlphaFold models, the B-factor field carries pLDDT — the model's own estimate of local accuracy on a 0–100 scale. Regions with pLDDT<50 should be treated as essentially unmodeled; they often correspond to intrinsically disordered segments.

Crystallographic B-factors measure how much each atom's electron density is smeared out, in Å². They rise in mobile loops and surface residues and fall in the buried interior. In AlphaFold models this column is repurposed to hold pLDDT instead.

Predicted aligned error is AlphaFold's pairwise confidence. Unlike pLDDT (per-residue), PAE is per-residue-pair and captures whether two parts of the structure are correctly placed relative to each other. Units are ångströms of expected positional error.